Protein AF-A0A7C0TX47-F1 (afdb_monomer)

pLDDT: mean 85.3, std 12.67, range [35.12, 96.31]

Radius of gyration: 23.29 Å; Cα contacts (8 Å, |Δi|>4): 165; chains: 1; bounding box: 51×48×71 Å

Sequence (256 aa):
MGEAHRPRRVTTFEEWRELARTGPRRWIIYGVEDKPDNIVLSVLLGLQQYLIMFGATVAVPFIVSGWIISTYQITDPEVASLFRANLITITFFAAGITTLLQLWPKTGSGLPIIQGSSFSFLGPVYSIIASTLIIAQAEGYSSFEEFIAATDEWTRISIVMQYVTGAILAASFFEIILGYSGIMGKIKRYITPVSIGPTVTLIGLTLFRAPAAMGVQYCAWEAFLVVLMIVILNQIIGKKFIRVQIFSILMSIIIV

Foldseek 3Di:
DDDDDDPDDDDDPVSVVVCVVPPDPLPDPADLPGDDPDPVLVVLLVVLVCVVCVVVQLLVLQVLLVLLCVLLVVPDPVLSVVSSVVSSVVQVVVQVVVQVLQCDVVRHPVGNDGDGDDLVCVVVLSVLSNVQCVLCVVVPHNDSVRVSVVDDSVRSVVSSCCSSVVVVVVVVVVVVCCVVVCVVVVVVVVDDCVNVVVVVVVSVVVCPCSVVVVVCVVVVVLVVQLVVQLCCQQVPVCVPPVVSNSCSNVVSNVVD

Mean predicted aligned error: 9.04 Å

Structure (mmCIF, N/CA/C/O backbone):
data_AF-A0A7C0TX47-F1
#
_entry.id   AF-A0A7C0TX47-F1
#
loop_
_atom_site.group_PDB
_atom_site.id
_atom_site.type_symbol
_atom_site.label_atom_id
_atom_site.label_alt_id
_atom_site.label_comp_id
_atom_site.label_asym_id
_atom_site.label_entity_id
_atom_site.label_seq_id
_atom_site.pdbx_PDB_ins_code
_atom_site.Cartn_x
_atom_site.Cartn_y
_atom_site.Cartn_z
_atom_site.occupancy
_atom_site.B_iso_or_equiv
_atom_site.auth_seq_id
_atom_site.auth_comp_id
_atom_site.auth_asym_id
_atom_site.auth_atom_id
_atom_site.pdbx_PDB_model_num
ATOM 1 N N . MET A 1 1 ? -23.701 -30.211 42.061 1.00 35.12 1 MET A N 1
ATOM 2 C CA . MET A 1 1 ? -22.972 -30.607 40.838 1.00 35.12 1 MET A CA 1
ATOM 3 C C . MET A 1 1 ? -23.209 -29.524 39.803 1.00 35.12 1 MET A C 1
ATOM 5 O O . MET A 1 1 ? -24.345 -29.342 39.397 1.00 35.12 1 MET A O 1
ATOM 9 N N . GLY A 1 2 ? -22.185 -28.719 39.511 1.00 40.00 2 GLY A N 1
ATOM 10 C CA . GLY A 1 2 ? -22.282 -27.604 38.570 1.00 40.00 2 GLY A CA 1
ATOM 11 C C . GLY A 1 2 ? -22.190 -28.107 37.137 1.00 40.00 2 GLY A C 1
ATOM 12 O O . GLY A 1 2 ? -21.178 -28.693 36.757 1.00 40.00 2 GLY A O 1
ATOM 13 N N . GLU A 1 3 ? -23.243 -27.896 36.354 1.00 36.62 3 GLU A N 1
ATOM 14 C CA . GLU A 1 3 ? -23.198 -28.135 34.917 1.00 36.62 3 GLU A CA 1
ATOM 15 C C . GLU A 1 3 ? -22.325 -27.067 34.254 1.00 36.62 3 GLU A C 1
ATOM 17 O O . GLU A 1 3 ? -22.572 -25.864 34.355 1.00 36.62 3 GLU A O 1
ATOM 22 N N . ALA A 1 4 ? -21.262 -27.525 33.596 1.00 42.94 4 ALA A N 1
ATOM 23 C CA . ALA A 1 4 ? -20.346 -26.691 32.842 1.00 42.94 4 ALA A CA 1
ATOM 24 C C . ALA A 1 4 ? -21.104 -25.941 31.735 1.00 42.94 4 ALA A C 1
ATOM 26 O O . ALA A 1 4 ? -21.636 -26.543 30.799 1.00 42.94 4 ALA A O 1
ATOM 27 N N . HIS A 1 5 ? -21.127 -24.614 31.849 1.00 43.12 5 HIS A N 1
ATOM 28 C CA . HIS A 1 5 ? -21.694 -23.698 30.868 1.00 43.12 5 HIS A CA 1
ATOM 29 C C . HIS A 1 5 ? -20.896 -23.815 29.559 1.00 43.12 5 HIS A C 1
ATOM 31 O O . HIS A 1 5 ? -19.843 -23.198 29.391 1.00 43.12 5 HIS A O 1
ATOM 37 N N . ARG A 1 6 ? -21.349 -24.668 28.633 1.00 42.47 6 ARG A N 1
ATOM 38 C CA . ARG A 1 6 ? -20.772 -24.722 27.284 1.00 42.47 6 ARG A CA 1
ATOM 39 C C . ARG A 1 6 ? -21.073 -23.391 26.584 1.00 42.47 6 ARG A C 1
ATOM 41 O O . ARG A 1 6 ? -22.209 -22.923 26.679 1.00 42.47 6 ARG A O 1
ATOM 48 N N . PRO A 1 7 ? -20.118 -22.788 25.858 1.00 45.53 7 PRO A N 1
ATOM 49 C CA . PRO A 1 7 ? -20.388 -21.573 25.099 1.00 45.53 7 PRO A CA 1
ATOM 50 C C . PRO A 1 7 ? -21.486 -21.857 24.064 1.00 45.53 7 PRO A C 1
ATOM 52 O O . PRO A 1 7 ? -21.316 -22.691 23.171 1.00 45.53 7 PRO A O 1
ATOM 55 N N . ARG A 1 8 ? -22.639 -21.197 24.226 1.00 54.94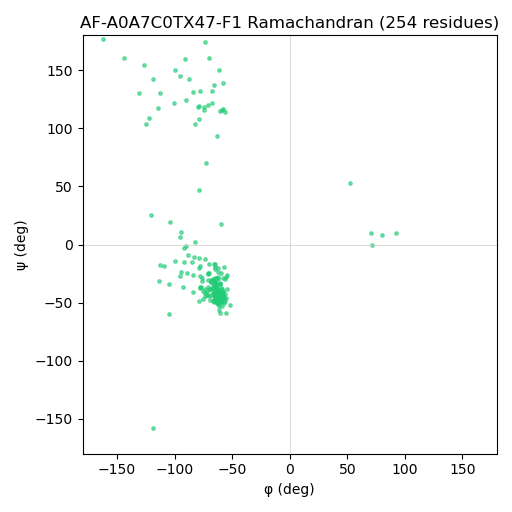 8 ARG A N 1
ATOM 56 C CA . ARG A 1 8 ? -23.791 -21.282 23.317 1.00 54.94 8 ARG A CA 1
ATOM 57 C C . ARG A 1 8 ? -23.319 -20.860 21.919 1.00 54.94 8 ARG A C 1
ATOM 59 O O . ARG A 1 8 ? -22.867 -19.730 21.742 1.00 54.94 8 ARG A O 1
ATOM 66 N N . ARG A 1 9 ? -23.366 -21.763 20.930 1.00 50.09 9 ARG A N 1
ATOM 67 C CA . ARG A 1 9 ? -23.081 -21.403 19.531 1.00 50.09 9 ARG A CA 1
ATOM 68 C C . ARG A 1 9 ? -24.188 -20.478 19.045 1.00 50.09 9 ARG A C 1
ATOM 70 O O . ARG A 1 9 ? -25.349 -20.864 19.064 1.00 50.09 9 ARG A O 1
ATOM 77 N N . VAL A 1 10 ? -23.808 -19.284 18.611 1.00 58.78 10 VAL A N 1
ATOM 78 C CA . VAL A 1 10 ? -24.717 -18.311 18.002 1.00 58.78 10 VAL A CA 1
ATOM 79 C C . VAL A 1 10 ? -25.032 -18.784 16.590 1.00 58.78 10 VAL A C 1
ATOM 81 O O . VAL A 1 10 ? -24.111 -18.950 15.789 1.00 58.78 10 VAL A O 1
ATOM 84 N N . THR A 1 11 ? -26.302 -19.058 16.298 1.00 65.25 11 THR A N 1
ATOM 85 C CA . THR A 1 11 ? -26.712 -19.637 15.005 1.00 65.25 11 THR A CA 1
ATOM 86 C C . THR A 1 11 ? -27.538 -18.682 14.157 1.00 65.25 11 THR A C 1
ATOM 88 O O . THR A 1 11 ? -27.610 -18.854 12.941 1.00 65.25 11 THR A O 1
ATOM 91 N N . THR A 1 12 ? -28.099 -17.640 14.770 1.00 74.38 12 THR A N 1
ATOM 92 C CA . THR A 1 12 ? -28.929 -16.642 14.091 1.00 74.38 12 THR A CA 1
ATOM 93 C C . THR A 1 12 ? -28.438 -15.217 14.350 1.00 74.38 12 THR A C 1
ATOM 95 O O . THR A 1 12 ? -27.773 -14.921 15.345 1.00 74.38 12 THR A O 1
ATOM 98 N N . PHE A 1 13 ? -28.753 -14.308 13.423 1.00 60.81 13 PHE A N 1
ATOM 99 C CA . PHE A 1 13 ? -28.364 -12.898 13.527 1.00 60.81 13 PHE A CA 1
ATOM 100 C C . PHE A 1 13 ? -29.073 -12.183 14.689 1.00 60.81 13 PHE A C 1
ATOM 102 O O . PHE A 1 13 ? -28.510 -11.277 15.297 1.00 60.81 13 PHE A O 1
ATOM 109 N N . GLU A 1 14 ? -30.286 -12.614 15.031 1.00 75.00 14 GLU A N 1
ATOM 110 C CA . GLU A 1 14 ? -31.067 -12.094 16.156 1.00 75.00 14 GLU A CA 1
ATOM 111 C C . GLU A 1 14 ? -30.461 -12.505 17.502 1.00 75.00 14 GLU A C 1
ATOM 113 O O . GLU A 1 14 ? -30.246 -11.635 18.345 1.00 75.00 14 GLU A O 1
ATOM 118 N N . GLU A 1 15 ? -30.052 -13.772 17.657 1.00 66.81 15 GLU A N 1
ATOM 119 C CA . GLU A 1 15 ? -29.294 -14.242 18.829 1.00 66.81 15 GLU A CA 1
ATOM 120 C C . GLU A 1 15 ? -27.970 -13.488 18.987 1.00 66.81 15 GLU A C 1
ATOM 122 O O . GLU A 1 15 ? -27.595 -13.118 20.099 1.00 66.81 15 GLU A O 1
ATOM 127 N N . TRP A 1 16 ? -27.262 -13.221 17.882 1.00 68.38 16 TRP A N 1
ATOM 128 C CA . TRP A 1 16 ? -26.052 -12.397 17.911 1.00 68.38 16 TRP A CA 1
ATOM 129 C C . TRP A 1 16 ? -26.354 -10.981 18.408 1.00 68.38 16 TRP A C 1
ATOM 131 O O . TRP A 1 16 ? -25.633 -10.454 19.252 1.00 68.38 16 TRP A O 1
ATOM 141 N N . ARG A 1 17 ? -27.444 -10.374 17.925 1.00 65.56 17 ARG A N 1
ATOM 142 C CA . ARG A 1 17 ? -27.885 -9.028 18.320 1.00 65.56 17 ARG A CA 1
ATOM 143 C C . ARG A 1 17 ? -28.246 -8.964 19.802 1.00 65.56 17 ARG A C 1
ATOM 145 O O . ARG A 1 17 ? -27.967 -7.967 20.463 1.00 65.56 17 ARG A O 1
ATOM 152 N N . GLU A 1 18 ? -28.857 -10.019 20.325 1.00 69.75 18 GLU A N 1
ATOM 153 C CA . GLU A 1 18 ? -29.270 -10.131 21.721 1.00 69.75 18 GLU A CA 1
ATOM 154 C C . GLU A 1 18 ? -28.077 -10.395 22.653 1.00 69.75 18 GLU A C 1
ATOM 156 O O . GLU A 1 18 ? -27.947 -9.747 23.693 1.00 69.75 18 GLU A O 1
ATOM 161 N N . LEU A 1 19 ? -27.127 -11.238 22.237 1.00 60.16 19 LEU A N 1
ATOM 162 C CA . LEU A 1 19 ? -25.844 -11.440 22.922 1.00 60.16 19 LEU A CA 1
ATOM 163 C C . LEU A 1 19 ? -24.959 -10.190 22.890 1.00 60.16 19 LEU A C 1
ATOM 165 O O . LEU A 1 19 ? -24.319 -9.873 23.886 1.00 60.16 19 LEU A O 1
ATOM 169 N N . ALA A 1 20 ? -24.953 -9.434 21.791 1.00 58.94 20 ALA A N 1
ATOM 170 C CA . ALA A 1 20 ? -24.252 -8.154 21.709 1.00 58.94 20 ALA A CA 1
ATOM 171 C C . ALA A 1 20 ? -24.873 -7.092 22.636 1.00 58.94 20 ALA A C 1
ATOM 173 O O . ALA A 1 20 ? -24.164 -6.233 23.155 1.00 58.94 20 ALA A O 1
ATOM 174 N N . ARG A 1 21 ? -26.190 -7.161 22.884 1.00 58.84 21 ARG A N 1
ATOM 175 C CA . ARG A 1 21 ? -26.897 -6.274 23.825 1.00 58.84 21 ARG A CA 1
ATOM 176 C C . ARG A 1 21 ? -26.691 -6.652 25.291 1.00 58.84 21 ARG A C 1
ATOM 178 O O . ARG A 1 21 ? -26.641 -5.757 26.134 1.00 58.84 21 ARG A O 1
ATOM 185 N N . THR A 1 22 ? -26.620 -7.949 25.589 1.00 56.66 22 THR A N 1
ATOM 186 C CA . THR A 1 22 ? -26.570 -8.501 26.957 1.00 56.66 22 THR A CA 1
ATOM 187 C C . THR A 1 22 ? -25.163 -8.882 27.421 1.00 56.66 22 THR A C 1
ATOM 189 O O . THR A 1 22 ? -24.941 -9.072 28.617 1.00 56.66 22 THR A O 1
ATOM 192 N N . GLY A 1 23 ? -24.193 -8.957 26.508 1.00 54.94 23 GLY A N 1
ATOM 193 C CA . GLY A 1 23 ? -22.786 -9.148 26.833 1.00 54.94 23 GLY A CA 1
ATOM 194 C C . GLY A 1 23 ? -22.249 -7.995 27.691 1.00 54.94 23 GLY A C 1
ATOM 195 O O . GLY A 1 23 ? -22.731 -6.863 27.584 1.00 54.94 23 GLY A O 1
ATOM 196 N N . PRO A 1 24 ? -21.255 -8.240 28.565 1.00 47.84 24 PRO A N 1
ATOM 197 C CA . PRO A 1 24 ? -20.678 -7.185 29.388 1.00 47.84 24 PRO A CA 1
ATOM 198 C C . PRO A 1 24 ? -20.175 -6.052 28.481 1.00 47.84 24 PRO A C 1
ATOM 200 O O . PRO A 1 24 ? -19.222 -6.239 27.726 1.00 47.84 24 PRO A O 1
ATOM 203 N N . ARG A 1 25 ? -20.804 -4.867 28.577 1.00 51.16 25 ARG A N 1
ATOM 204 C CA . ARG A 1 25 ? -20.536 -3.627 27.805 1.00 51.16 25 ARG A CA 1
ATOM 205 C C . ARG A 1 25 ? -19.110 -3.057 27.954 1.00 51.16 25 ARG A C 1
ATOM 207 O O . ARG A 1 25 ? -18.867 -1.890 27.681 1.00 51.16 25 ARG A O 1
ATOM 214 N N . ARG A 1 26 ? -18.145 -3.847 28.422 1.00 51.53 26 ARG A N 1
ATOM 215 C CA . ARG A 1 26 ? -16.763 -3.425 28.665 1.00 51.53 26 ARG A CA 1
ATOM 216 C C . ARG A 1 26 ? -15.908 -3.340 27.395 1.00 51.53 26 ARG A C 1
ATOM 218 O O . ARG A 1 26 ? -14.805 -2.817 27.491 1.00 51.53 26 ARG A O 1
ATOM 225 N N . TRP A 1 27 ? -16.357 -3.862 26.246 1.00 56.69 27 TRP A N 1
ATOM 226 C CA . TRP A 1 27 ? -15.515 -3.997 25.040 1.00 56.69 27 TRP A CA 1
ATOM 227 C C . TRP A 1 27 ? -15.844 -3.056 23.875 1.00 56.69 27 TRP A C 1
ATOM 229 O O . TRP A 1 27 ? -14.979 -2.850 23.031 1.00 56.69 27 TRP A O 1
ATOM 239 N N . ILE A 1 28 ? -17.035 -2.457 23.823 1.00 65.56 28 ILE A N 1
ATOM 240 C CA . ILE A 1 28 ? -17.424 -1.534 22.745 1.00 65.56 28 ILE A CA 1
ATOM 241 C C . ILE A 1 28 ? -17.791 -0.199 23.387 1.00 65.56 28 ILE A C 1
ATOM 243 O O . ILE A 1 28 ? -18.788 -0.108 24.097 1.00 65.56 28 ILE A O 1
ATOM 247 N N . ILE A 1 29 ? -16.934 0.802 23.179 1.00 71.75 29 ILE A N 1
ATOM 248 C CA . ILE A 1 29 ? -17.077 2.153 23.747 1.00 71.75 29 ILE A CA 1
ATOM 249 C C . ILE A 1 29 ? -18.011 2.999 22.875 1.00 71.75 29 ILE A C 1
ATOM 251 O O . ILE A 1 29 ? -18.855 3.710 23.405 1.00 71.75 29 ILE A O 1
ATOM 255 N N . TYR A 1 30 ? -17.867 2.873 21.554 1.00 76.50 30 TYR A N 1
ATOM 256 C CA . TYR A 1 30 ? -18.719 3.486 20.538 1.00 76.50 30 TYR A CA 1
ATOM 257 C C . TYR A 1 30 ? -19.126 2.410 19.527 1.00 76.50 30 TYR A C 1
ATOM 259 O O . TYR A 1 30 ? -18.279 1.648 19.051 1.00 76.50 30 TYR A O 1
ATOM 267 N N . GLY A 1 31 ? -20.420 2.322 19.239 1.00 78.88 31 GLY A N 1
ATOM 268 C CA . GLY A 1 31 ? -20.978 1.561 18.128 1.00 78.88 31 GLY A CA 1
ATOM 269 C C . GLY A 1 31 ? -20.720 2.233 16.776 1.00 78.88 31 GLY A C 1
ATOM 270 O O . GLY A 1 31 ? -20.203 3.341 16.701 1.00 78.88 31 GLY A O 1
ATOM 271 N N . VAL A 1 32 ? -21.092 1.548 15.691 1.00 81.00 32 VAL A N 1
ATOM 272 C CA . VAL A 1 32 ? -20.852 2.019 14.310 1.00 81.00 32 VAL A CA 1
ATOM 273 C C . VAL A 1 32 ? -21.605 3.314 13.993 1.00 81.00 32 VAL A C 1
ATOM 275 O O . VAL A 1 32 ? -21.073 4.174 13.302 1.00 81.00 32 VAL A O 1
ATOM 278 N N . GLU A 1 33 ? -22.818 3.455 14.525 1.00 81.25 33 GLU A N 1
ATOM 279 C CA . GLU A 1 33 ? -23.683 4.623 14.308 1.00 81.25 33 GLU A CA 1
ATOM 280 C C . GLU A 1 33 ? -23.498 5.704 15.385 1.00 81.25 33 GLU A C 1
ATOM 282 O O . GLU A 1 33 ? -24.135 6.758 15.332 1.00 81.25 33 GLU A O 1
ATOM 287 N N . ASP A 1 34 ? -22.654 5.448 16.390 1.00 82.19 34 ASP A N 1
ATOM 288 C CA . ASP A 1 34 ? -22.476 6.370 17.503 1.00 82.19 34 ASP A CA 1
ATOM 289 C C . ASP A 1 34 ? -21.581 7.534 17.077 1.00 82.19 34 ASP A C 1
ATOM 291 O O . ASP A 1 34 ? -20.493 7.360 16.524 1.00 82.19 34 ASP A O 1
ATOM 295 N N . LYS A 1 35 ? -22.021 8.751 17.395 1.00 78.00 35 LYS A N 1
ATOM 296 C CA . LYS A 1 35 ? -21.235 9.965 17.196 1.00 78.00 35 LYS A CA 1
ATOM 297 C C . LYS A 1 35 ? -20.616 10.382 18.531 1.00 78.00 35 LYS A C 1
ATOM 299 O O . LYS A 1 35 ? -21.372 10.640 19.465 1.00 78.00 35 LYS A O 1
ATOM 304 N N . PRO A 1 36 ? -19.280 10.502 18.638 1.00 79.25 36 PRO A N 1
ATOM 305 C CA . PRO A 1 36 ? -18.659 11.052 19.835 1.00 79.25 36 PRO A CA 1
ATOM 306 C C . PRO A 1 36 ? -19.172 12.471 20.107 1.00 79.25 36 PRO A C 1
ATOM 308 O O . PRO A 1 36 ? -19.270 13.281 19.182 1.00 79.25 36 PRO A O 1
ATOM 311 N N . ASP A 1 37 ? -19.434 12.786 21.376 1.00 77.38 37 ASP A N 1
ATOM 312 C CA . ASP A 1 37 ? -20.052 14.056 21.797 1.00 77.38 37 ASP A CA 1
ATOM 313 C C . ASP A 1 37 ? -19.272 15.295 21.320 1.00 77.38 37 ASP A C 1
ATOM 315 O O . ASP A 1 37 ? -19.848 16.345 21.041 1.00 77.38 37 ASP A O 1
ATOM 319 N N . ASN A 1 38 ? -17.948 15.157 21.174 1.00 83.62 38 ASN A N 1
ATOM 320 C CA . ASN A 1 38 ? -17.044 16.228 20.772 1.00 83.62 38 ASN A CA 1
ATOM 321 C C . ASN A 1 38 ? -16.444 15.980 19.380 1.00 83.62 38 ASN A C 1
ATOM 323 O O . ASN A 1 38 ? -15.825 14.945 19.116 1.00 83.62 38 ASN A O 1
ATOM 327 N N . ILE A 1 39 ? -16.511 16.995 18.513 1.00 88.19 39 ILE A N 1
ATOM 328 C CA . ILE A 1 39 ? -15.856 16.977 17.191 1.00 88.19 39 ILE A CA 1
ATOM 329 C C . ILE A 1 39 ? -14.342 16.796 17.344 1.00 88.19 39 ILE A C 1
ATOM 331 O O . ILE A 1 39 ? -13.745 16.007 16.620 1.00 88.19 39 ILE A O 1
ATOM 335 N N . VAL A 1 40 ? -13.731 17.449 18.336 1.00 89.56 40 VAL A N 1
ATOM 336 C CA . VAL A 1 40 ? -12.295 17.311 18.630 1.00 89.56 40 VAL A CA 1
ATOM 337 C C . VAL A 1 40 ? -11.925 15.857 18.931 1.00 89.56 40 VAL A C 1
ATOM 339 O O . VAL A 1 40 ? -10.935 15.354 18.411 1.00 89.56 40 VAL A O 1
ATOM 342 N N . LEU A 1 41 ? -12.748 15.154 19.714 1.00 86.06 41 LEU A N 1
ATOM 343 C CA . LEU A 1 41 ? -12.543 13.735 20.011 1.00 86.06 41 LEU A CA 1
ATOM 344 C C . LEU A 1 41 ? -12.613 12.890 18.732 1.00 86.06 41 LEU A C 1
ATOM 346 O O . LEU A 1 41 ? -11.756 12.038 18.519 1.00 86.06 41 LEU A O 1
ATOM 350 N N . SER A 1 42 ? -13.581 13.170 17.859 1.00 88.00 42 SER A N 1
ATOM 351 C CA . SER A 1 42 ? -13.719 12.484 16.567 1.00 88.00 42 SER A CA 1
ATOM 352 C C . SER A 1 42 ? -12.503 12.710 15.662 1.00 88.00 42 SER A C 1
ATOM 354 O O . SER A 1 42 ? -12.000 11.767 15.058 1.00 88.00 42 SER A O 1
ATOM 356 N N . VAL A 1 43 ? -11.987 13.943 15.609 1.00 90.94 43 VAL A N 1
ATOM 357 C CA . VAL A 1 43 ? -10.786 14.289 14.834 1.00 90.94 43 VAL A CA 1
ATOM 358 C C . VAL A 1 43 ? -9.553 13.566 15.378 1.00 90.94 43 VAL A C 1
ATOM 360 O O . VAL A 1 43 ? -8.802 12.989 14.599 1.00 90.94 43 VAL A O 1
ATOM 363 N N . LEU A 1 44 ? -9.357 13.537 16.699 1.00 90.38 44 LEU A N 1
ATOM 364 C CA . LEU A 1 44 ? -8.219 12.841 17.313 1.00 90.38 44 LEU A CA 1
ATOM 365 C C . LEU A 1 44 ? -8.280 11.323 17.098 1.00 90.38 44 LEU A C 1
ATOM 367 O O . LEU A 1 44 ? -7.260 10.699 16.817 1.00 90.38 44 LEU A O 1
ATOM 371 N N . LEU A 1 45 ? -9.472 10.731 17.186 1.00 88.75 45 LEU A N 1
ATOM 372 C CA . LEU A 1 45 ? -9.695 9.319 16.871 1.00 88.75 45 LEU A CA 1
ATOM 373 C C . LEU A 1 45 ? -9.396 9.010 15.399 1.00 88.75 45 LEU A C 1
ATOM 375 O O . LEU A 1 45 ? -8.725 8.023 15.100 1.00 88.75 45 LEU A O 1
ATOM 379 N N . GLY A 1 46 ? -9.844 9.878 14.489 1.00 90.19 46 GLY A N 1
ATOM 380 C CA . GLY A 1 46 ? -9.531 9.776 13.065 1.00 90.19 46 GLY A CA 1
ATOM 381 C C . GLY A 1 46 ? -8.032 9.889 12.791 1.00 90.19 46 GLY A C 1
ATOM 382 O O . GLY A 1 46 ? -7.484 9.078 12.048 1.00 90.19 46 GLY A O 1
ATOM 383 N N . LEU A 1 47 ? -7.347 10.831 13.447 1.00 91.12 47 LEU A N 1
ATOM 384 C CA . LEU A 1 47 ? -5.896 10.993 13.348 1.00 91.12 47 LEU A CA 1
ATOM 385 C C . LEU A 1 47 ? -5.156 9.749 13.844 1.00 91.12 47 LEU A C 1
ATOM 387 O O . LEU A 1 47 ? -4.234 9.278 13.184 1.00 91.12 47 LEU A O 1
ATOM 391 N N . GLN A 1 48 ? -5.577 9.183 14.975 1.00 91.31 48 GLN A N 1
ATOM 392 C CA . GLN A 1 48 ? -5.006 7.937 15.472 1.00 91.31 48 GLN A CA 1
ATOM 393 C C . GLN A 1 48 ? -5.152 6.818 14.445 1.00 91.31 48 GLN A C 1
ATOM 395 O O . GLN A 1 48 ? -4.190 6.117 14.149 1.00 91.31 48 GLN A O 1
ATOM 400 N N . GLN A 1 49 ? -6.346 6.666 13.880 1.00 90.06 49 GLN A N 1
ATOM 401 C CA . GLN A 1 49 ? -6.607 5.612 12.919 1.00 90.06 49 GLN A CA 1
ATOM 402 C C . GLN A 1 49 ? -5.824 5.814 11.607 1.00 90.06 49 GLN A C 1
ATOM 404 O O . GLN A 1 49 ? -5.327 4.844 11.031 1.00 90.06 49 GLN A O 1
ATOM 409 N N . TYR A 1 50 ? -5.643 7.063 11.174 1.00 90.38 50 TYR A N 1
ATOM 410 C CA . TYR A 1 50 ? -4.745 7.408 10.074 1.00 90.38 50 TYR A CA 1
ATOM 411 C C . TYR A 1 50 ? -3.303 6.961 10.362 1.00 90.38 50 TYR A C 1
ATOM 413 O O . TYR A 1 50 ? -2.703 6.282 9.532 1.00 90.38 50 TYR A O 1
ATOM 421 N N . LEU A 1 51 ? -2.768 7.262 11.551 1.00 89.38 51 LEU A N 1
ATOM 422 C CA . LEU A 1 51 ? -1.402 6.882 11.934 1.00 89.38 51 LEU A CA 1
ATOM 423 C C . LEU A 1 51 ? -1.202 5.361 11.997 1.00 89.38 51 LEU A C 1
ATOM 425 O O . LEU A 1 51 ? -0.145 4.875 11.604 1.00 89.38 51 LEU A O 1
ATOM 429 N N . ILE A 1 52 ? -2.216 4.597 12.421 1.00 88.31 52 ILE A N 1
ATOM 430 C CA . ILE A 1 52 ? -2.174 3.122 12.386 1.00 88.31 52 ILE A CA 1
ATOM 431 C C . ILE A 1 52 ? -2.021 2.617 10.948 1.00 88.31 52 ILE A C 1
ATOM 433 O O . ILE A 1 52 ? -1.218 1.727 10.674 1.00 88.31 52 ILE A O 1
ATOM 437 N N . MET A 1 53 ? -2.810 3.171 10.026 1.00 89.19 53 MET A N 1
ATOM 438 C CA . MET A 1 53 ? -2.847 2.723 8.631 1.00 89.19 53 MET A CA 1
ATOM 439 C C . MET A 1 53 ? -1.679 3.257 7.801 1.00 89.19 53 MET A C 1
ATOM 441 O O . MET A 1 53 ? -1.354 2.673 6.762 1.00 89.19 53 MET A O 1
ATOM 445 N N . PHE A 1 54 ? -1.033 4.335 8.253 1.00 87.81 54 PHE A N 1
ATOM 446 C CA . PHE A 1 54 ? 0.040 5.018 7.539 1.00 87.81 54 PHE A CA 1
ATOM 447 C C . PHE A 1 54 ? 1.147 4.055 7.107 1.00 87.81 54 PHE A C 1
ATOM 449 O O . PHE A 1 54 ? 1.463 3.993 5.920 1.00 87.81 54 PHE A O 1
ATOM 456 N N . GLY A 1 55 ? 1.673 3.252 8.040 1.00 83.38 55 GLY A N 1
ATOM 457 C CA . GLY A 1 55 ? 2.808 2.358 7.785 1.00 83.38 55 GLY A CA 1
ATOM 458 C C . GLY A 1 55 ? 2.541 1.342 6.671 1.00 83.38 55 GLY A C 1
ATOM 459 O O . GLY A 1 55 ? 3.343 1.203 5.750 1.00 83.38 55 GLY A O 1
ATOM 460 N N . ALA A 1 56 ? 1.386 0.674 6.703 1.00 82.62 56 ALA A N 1
ATOM 461 C CA . ALA A 1 56 ? 1.012 -0.280 5.658 1.00 82.62 56 ALA A CA 1
ATOM 462 C C . ALA A 1 56 ? 0.730 0.413 4.313 1.00 82.62 56 ALA A C 1
ATOM 464 O O . ALA A 1 56 ? 1.117 -0.092 3.259 1.00 82.6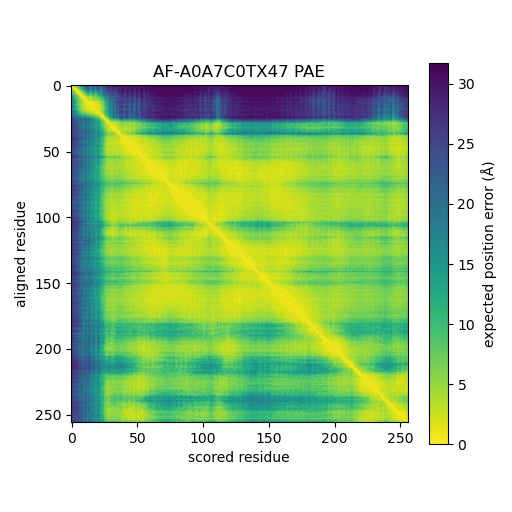2 56 ALA A O 1
ATOM 465 N N . THR A 1 57 ? 0.098 1.589 4.349 1.00 89.00 57 THR A N 1
ATOM 466 C CA . THR A 1 57 ? -0.308 2.329 3.145 1.00 89.00 57 THR A CA 1
ATOM 467 C C . THR A 1 57 ? 0.889 2.898 2.386 1.00 89.00 57 THR A C 1
ATOM 469 O O . THR A 1 57 ? 0.899 2.851 1.158 1.00 89.00 57 THR A O 1
ATOM 472 N N . VAL A 1 58 ? 1.922 3.380 3.088 1.00 90.12 58 VAL A N 1
ATOM 473 C CA . VAL A 1 58 ? 3.157 3.880 2.458 1.00 90.12 58 VAL A CA 1
ATOM 474 C C . VAL A 1 58 ? 4.070 2.749 1.973 1.00 90.12 58 VAL A C 1
ATOM 476 O O . VAL A 1 58 ? 4.782 2.917 0.984 1.00 90.12 58 VAL A O 1
ATOM 479 N N . ALA A 1 59 ? 4.035 1.579 2.620 1.00 88.56 59 ALA A N 1
ATOM 480 C CA . ALA A 1 59 ? 4.933 0.473 2.296 1.00 88.56 59 ALA A CA 1
ATOM 481 C C . ALA A 1 59 ? 4.753 -0.035 0.857 1.00 88.56 59 ALA A C 1
ATOM 483 O O . ALA A 1 59 ? 5.738 -0.230 0.151 1.00 88.56 59 ALA A O 1
ATOM 484 N N . VAL A 1 60 ? 3.516 -0.214 0.384 1.00 90.06 60 VAL A N 1
ATOM 485 C CA . VAL A 1 60 ? 3.255 -0.732 -0.974 1.00 90.06 60 VAL A CA 1
ATOM 486 C C . VAL A 1 60 ? 3.821 0.167 -2.086 1.00 90.06 60 VAL A C 1
ATOM 488 O O . VAL A 1 60 ? 4.631 -0.334 -2.867 1.00 90.06 60 VAL A O 1
ATOM 491 N N . PRO A 1 61 ? 3.475 1.469 -2.189 1.00 92.69 61 PRO A N 1
ATOM 492 C CA . PRO A 1 61 ? 4.052 2.340 -3.214 1.00 92.69 61 PRO A CA 1
ATOM 493 C C . PRO A 1 61 ? 5.570 2.496 -3.056 1.00 92.69 61 PRO A C 1
ATOM 495 O O . PRO A 1 61 ? 6.278 2.637 -4.054 1.00 92.69 61 PRO A O 1
ATOM 498 N N . PHE A 1 62 ? 6.106 2.405 -1.834 1.00 91.75 62 PHE A N 1
ATOM 499 C CA . PHE A 1 62 ? 7.552 2.408 -1.615 1.00 91.75 62 PHE A CA 1
ATOM 500 C C . PHE A 1 62 ? 8.235 1.170 -2.220 1.00 91.75 62 PHE A C 1
ATOM 502 O O . PHE A 1 62 ? 9.226 1.301 -2.936 1.00 91.75 62 PHE A O 1
ATOM 509 N N . ILE A 1 63 ? 7.686 -0.023 -1.981 1.00 91.44 63 ILE A N 1
ATOM 510 C CA . ILE A 1 63 ? 8.197 -1.286 -2.533 1.00 91.44 63 ILE A CA 1
ATOM 511 C C . ILE A 1 63 ? 8.100 -1.279 -4.064 1.00 91.44 63 ILE A C 1
ATOM 513 O O . ILE A 1 63 ? 9.094 -1.532 -4.742 1.00 91.44 63 ILE A O 1
ATOM 517 N N . VAL A 1 64 ? 6.927 -0.939 -4.609 1.00 93.56 64 VAL A N 1
ATOM 518 C CA . VAL A 1 64 ? 6.678 -0.930 -6.061 1.00 93.56 64 VAL A CA 1
ATOM 519 C C . VAL A 1 64 ? 7.577 0.081 -6.771 1.00 93.56 64 VAL A C 1
ATOM 521 O O . VAL A 1 64 ? 8.215 -0.265 -7.764 1.00 93.56 64 VAL A O 1
ATOM 524 N N . SER A 1 65 ? 7.696 1.305 -6.241 1.00 94.69 65 SER A N 1
ATOM 525 C CA . SER A 1 65 ? 8.623 2.300 -6.798 1.00 94.69 65 SER A CA 1
ATOM 526 C C . SER A 1 65 ? 10.070 1.808 -6.760 1.00 94.69 65 SER A C 1
ATOM 528 O O . SER A 1 65 ? 10.787 1.966 -7.743 1.00 94.69 65 SER A O 1
ATOM 530 N N . GLY A 1 66 ? 10.492 1.165 -5.664 1.00 93.19 66 GLY A N 1
ATOM 531 C CA . GLY A 1 66 ? 11.819 0.567 -5.537 1.00 93.19 66 GLY A CA 1
ATOM 532 C C . GLY A 1 66 ? 12.102 -0.486 -6.606 1.00 93.19 66 GLY A C 1
ATOM 533 O O . GLY A 1 66 ? 13.170 -0.451 -7.207 1.00 93.19 66 GLY A O 1
ATOM 534 N N . TRP A 1 67 ? 11.143 -1.372 -6.887 1.00 94.50 67 TRP A N 1
ATOM 535 C CA . TRP A 1 67 ? 11.281 -2.380 -7.940 1.00 94.50 67 TRP A CA 1
ATOM 536 C C . TRP A 1 67 ? 11.382 -1.780 -9.335 1.00 94.50 67 TRP A C 1
ATOM 538 O O . TRP A 1 67 ? 12.199 -2.243 -10.124 1.00 94.50 67 TRP A O 1
ATOM 548 N N . ILE A 1 68 ? 10.583 -0.760 -9.649 1.00 95.62 68 ILE A N 1
ATOM 549 C CA . ILE A 1 68 ? 10.644 -0.101 -10.959 1.00 95.62 68 ILE A CA 1
ATOM 550 C C . ILE A 1 68 ? 11.985 0.617 -11.116 1.00 95.62 68 ILE A C 1
ATOM 552 O O . ILE A 1 68 ? 12.672 0.400 -12.108 1.00 95.62 68 ILE A O 1
ATOM 556 N N . ILE A 1 69 ? 12.396 1.398 -10.113 1.00 95.00 69 ILE A N 1
ATOM 557 C CA . ILE A 1 69 ? 13.667 2.134 -10.122 1.00 95.00 69 ILE A CA 1
ATOM 558 C C . ILE A 1 69 ? 14.854 1.186 -10.330 1.00 95.00 69 ILE A C 1
ATOM 560 O O . ILE A 1 69 ? 15.712 1.462 -11.167 1.00 95.00 69 ILE A O 1
ATOM 564 N N . SER A 1 70 ? 14.895 0.059 -9.610 1.00 93.81 70 SER A N 1
ATOM 565 C CA . SER A 1 70 ? 15.998 -0.899 -9.728 1.00 93.81 70 SER A CA 1
ATOM 566 C C . SER A 1 70 ? 15.961 -1.702 -11.029 1.00 93.81 70 SER A C 1
ATOM 568 O O . SER A 1 70 ? 17.002 -1.899 -11.648 1.00 93.81 70 SER A O 1
ATOM 570 N N . THR A 1 71 ? 14.781 -2.155 -11.460 1.00 95.19 71 THR A N 1
ATOM 571 C CA . THR A 1 71 ? 14.633 -3.009 -12.651 1.00 95.19 71 THR A CA 1
ATOM 572 C C . THR A 1 71 ? 14.883 -2.222 -13.931 1.00 95.19 71 THR A C 1
ATOM 574 O O . THR A 1 71 ? 15.555 -2.717 -14.829 1.00 95.19 71 THR A O 1
ATOM 577 N N . TYR A 1 72 ? 14.383 -0.986 -14.002 1.00 94.50 72 TYR A N 1
ATOM 578 C CA . TYR A 1 72 ? 14.465 -0.134 -15.188 1.00 94.50 72 TYR A CA 1
ATOM 579 C C . TYR A 1 72 ? 15.656 0.820 -15.169 1.00 94.50 72 TYR A C 1
ATOM 581 O O . TYR A 1 72 ? 15.720 1.687 -16.032 1.00 94.50 72 TYR A O 1
ATOM 589 N N . GLN A 1 73 ? 16.602 0.645 -14.238 1.00 93.88 73 GLN A N 1
ATOM 590 C CA . GLN A 1 73 ? 17.859 1.401 -14.163 1.00 93.88 73 GLN A CA 1
ATOM 591 C C . GLN A 1 73 ? 17.639 2.921 -14.182 1.00 93.88 73 GLN A C 1
ATOM 593 O O . GLN A 1 73 ? 18.195 3.636 -15.016 1.00 93.88 73 GLN A O 1
ATOM 598 N N . ILE A 1 74 ? 16.782 3.406 -13.283 1.00 94.69 74 ILE A N 1
ATOM 599 C CA . ILE A 1 74 ? 16.555 4.843 -13.089 1.00 94.69 74 ILE A CA 1
ATOM 600 C C . ILE A 1 74 ? 17.722 5.375 -12.258 1.00 94.69 74 ILE A C 1
ATOM 602 O O . ILE A 1 74 ? 17.860 5.028 -11.081 1.00 94.69 74 ILE A O 1
ATOM 606 N N . THR A 1 75 ? 18.604 6.136 -12.901 1.00 93.44 75 THR A N 1
ATOM 607 C CA . THR A 1 75 ? 19.877 6.580 -12.321 1.00 93.44 75 THR A CA 1
ATOM 608 C C . THR A 1 75 ? 19.794 7.968 -11.711 1.00 93.44 75 THR A C 1
ATOM 610 O O . THR A 1 75 ? 20.533 8.253 -10.766 1.00 93.44 75 THR A O 1
ATOM 613 N N . ASP A 1 76 ? 18.886 8.810 -12.203 1.00 94.12 76 ASP A N 1
ATOM 614 C CA . ASP A 1 76 ? 18.718 10.162 -11.703 1.00 94.12 76 ASP A CA 1
ATOM 615 C C . ASP A 1 76 ? 18.005 10.133 -10.333 1.00 94.12 76 ASP A C 1
ATOM 617 O O . ASP A 1 76 ? 16.842 9.709 -10.227 1.00 94.12 76 ASP A O 1
ATOM 621 N N . PRO A 1 77 ? 18.675 10.575 -9.249 1.00 93.12 77 PRO A N 1
ATOM 622 C CA . PRO A 1 77 ? 18.084 10.584 -7.917 1.00 93.12 77 PRO A CA 1
ATOM 623 C C . PRO A 1 77 ? 16.879 11.530 -7.803 1.00 93.12 77 PRO A C 1
ATOM 625 O O . PRO A 1 77 ? 15.973 11.269 -7.000 1.00 93.12 77 PRO A O 1
ATOM 628 N N . GLU A 1 78 ? 16.829 12.606 -8.591 1.00 94.62 78 GLU A N 1
ATOM 629 C CA . GLU A 1 78 ? 15.700 13.537 -8.608 1.00 94.62 78 GLU A CA 1
ATOM 630 C C . GLU A 1 78 ? 14.468 12.860 -9.216 1.00 94.62 78 GLU A C 1
ATOM 632 O O . GLU A 1 78 ? 13.405 12.828 -8.591 1.00 94.62 78 GLU A O 1
ATOM 637 N N . VAL A 1 79 ? 14.625 12.197 -10.366 1.00 94.31 79 VAL A N 1
ATOM 638 C CA . VAL A 1 79 ? 13.538 11.447 -11.020 1.00 94.31 79 VAL A CA 1
ATOM 639 C C . VAL A 1 79 ? 13.039 10.314 -10.124 1.00 94.31 79 VAL A C 1
ATOM 641 O O . VAL A 1 79 ? 11.832 10.174 -9.902 1.00 94.31 79 VAL A O 1
ATOM 644 N N . ALA A 1 80 ? 13.953 9.529 -9.550 1.00 94.38 80 ALA A N 1
ATOM 645 C CA . ALA A 1 80 ? 13.616 8.407 -8.679 1.00 94.38 80 ALA A CA 1
ATOM 646 C C . ALA A 1 80 ? 12.854 8.846 -7.413 1.00 94.38 80 ALA A C 1
ATOM 648 O O . ALA A 1 80 ? 11.896 8.187 -6.987 1.00 94.38 80 ALA A O 1
ATOM 649 N N . SER A 1 81 ? 13.268 9.953 -6.789 1.00 93.94 81 SER A N 1
ATOM 650 C CA . SER A 1 81 ? 12.607 10.485 -5.592 1.00 93.94 81 SER A CA 1
ATOM 651 C C . SER A 1 81 ? 11.245 11.103 -5.914 1.00 93.94 81 SER A C 1
ATOM 653 O O . SER A 1 81 ? 10.269 10.799 -5.220 1.00 93.94 81 SER A O 1
ATOM 655 N N . LEU A 1 82 ? 11.146 11.875 -6.999 1.00 95.94 82 LEU A N 1
ATOM 656 C CA . LEU A 1 82 ? 9.899 12.485 -7.453 1.00 95.94 82 LEU A CA 1
ATOM 657 C C . LEU A 1 82 ? 8.858 11.426 -7.830 1.00 95.94 82 LEU A C 1
ATOM 659 O O . LEU A 1 82 ? 7.708 11.501 -7.396 1.00 95.94 82 LEU A O 1
ATOM 663 N N . PHE A 1 83 ? 9.256 10.394 -8.576 1.00 95.94 83 PHE A N 1
ATOM 664 C CA . PHE A 1 83 ? 8.376 9.281 -8.926 1.00 95.94 83 PHE A CA 1
ATOM 665 C C . PHE A 1 83 ? 7.825 8.570 -7.684 1.00 95.94 83 PHE A C 1
ATOM 667 O O . PHE A 1 83 ? 6.614 8.365 -7.559 1.00 95.94 83 PHE A O 1
ATOM 674 N N . ARG A 1 84 ? 8.700 8.237 -6.728 1.00 94.94 84 ARG A N 1
ATOM 675 C CA . ARG A 1 84 ? 8.295 7.605 -5.467 1.00 94.94 84 ARG A CA 1
ATOM 676 C C . ARG A 1 84 ? 7.327 8.490 -4.678 1.00 94.94 84 ARG A C 1
ATOM 678 O O . ARG A 1 84 ? 6.314 7.989 -4.191 1.00 94.94 84 ARG A O 1
ATOM 685 N N . ALA A 1 85 ? 7.608 9.788 -4.575 1.00 95.62 85 ALA A N 1
ATOM 686 C CA . ALA A 1 85 ? 6.739 10.745 -3.894 1.00 95.62 85 ALA A CA 1
ATOM 687 C C . ALA A 1 85 ? 5.361 10.859 -4.568 1.00 95.62 85 ALA A C 1
ATOM 689 O O . ALA A 1 85 ? 4.337 10.872 -3.878 1.00 95.62 85 ALA A O 1
ATOM 690 N N . ASN A 1 86 ? 5.318 10.860 -5.902 1.00 96.06 86 ASN A N 1
ATOM 691 C CA . ASN A 1 86 ? 4.073 10.876 -6.668 1.00 96.06 86 ASN A CA 1
ATOM 692 C C . ASN A 1 86 ? 3.243 9.611 -6.420 1.00 96.06 86 ASN A C 1
ATOM 694 O O . ASN A 1 86 ? 2.048 9.712 -6.144 1.00 96.06 86 ASN A O 1
ATOM 698 N N . LEU A 1 87 ? 3.866 8.427 -6.432 1.00 95.38 87 LEU A N 1
ATOM 699 C CA . LEU A 1 87 ? 3.163 7.173 -6.141 1.00 95.38 87 LEU A CA 1
ATOM 700 C C . LEU A 1 87 ? 2.600 7.129 -4.721 1.00 95.38 87 LEU A C 1
ATOM 702 O O . LEU A 1 87 ? 1.459 6.702 -4.531 1.00 95.38 87 LEU A O 1
ATOM 706 N N . ILE A 1 88 ? 3.368 7.586 -3.730 1.00 94.75 88 ILE A N 1
ATOM 707 C CA . ILE A 1 88 ? 2.894 7.681 -2.344 1.00 94.75 88 ILE A CA 1
ATOM 708 C C . ILE A 1 88 ? 1.692 8.630 -2.281 1.00 94.75 88 ILE A C 1
ATOM 710 O O . ILE A 1 88 ? 0.634 8.245 -1.787 1.00 94.75 88 ILE A O 1
ATOM 714 N N . THR A 1 89 ? 1.815 9.831 -2.847 1.00 96.31 89 THR A N 1
ATOM 715 C CA . THR A 1 89 ? 0.755 10.850 -2.839 1.00 96.31 89 THR A CA 1
ATOM 716 C C . THR A 1 89 ? -0.539 10.339 -3.469 1.00 96.31 89 THR A C 1
ATOM 718 O O . THR A 1 89 ? -1.599 10.418 -2.848 1.00 96.31 89 THR A O 1
ATOM 721 N N . ILE A 1 90 ? -0.462 9.756 -4.668 1.00 95.44 90 ILE A N 1
ATOM 722 C CA . ILE A 1 90 ? -1.633 9.220 -5.376 1.00 95.44 90 ILE A CA 1
ATOM 723 C C . ILE A 1 90 ? -2.264 8.071 -4.584 1.00 95.44 90 ILE A C 1
ATOM 725 O O . ILE A 1 90 ? -3.488 8.001 -4.480 1.00 95.44 90 ILE A O 1
ATOM 729 N N . THR A 1 91 ? -1.450 7.207 -3.973 1.00 95.00 91 THR A N 1
ATOM 730 C CA . THR A 1 91 ? -1.941 6.094 -3.149 1.00 95.00 91 THR A CA 1
ATOM 731 C C . THR A 1 91 ? -2.730 6.597 -1.942 1.00 95.00 91 THR A C 1
ATOM 733 O O . THR A 1 91 ? -3.839 6.126 -1.702 1.00 95.00 91 THR A O 1
ATOM 736 N N . PHE A 1 92 ? -2.204 7.577 -1.200 1.00 94.94 92 PHE A N 1
ATOM 737 C CA . PHE A 1 92 ? -2.909 8.160 -0.054 1.00 94.94 92 PHE A CA 1
ATOM 738 C C . PHE A 1 92 ? -4.180 8.901 -0.473 1.00 94.94 92 PHE A C 1
ATOM 740 O O . PHE A 1 92 ? -5.212 8.785 0.189 1.00 94.94 92 PHE A O 1
ATOM 747 N N . PHE A 1 93 ? -4.129 9.622 -1.592 1.00 95.94 93 PHE A N 1
ATOM 748 C CA . PHE A 1 93 ? -5.293 10.309 -2.139 1.00 95.94 93 PHE A CA 1
ATOM 749 C C . PHE A 1 93 ? -6.405 9.321 -2.522 1.00 95.94 93 PHE A C 1
ATOM 751 O O . PHE A 1 93 ? -7.553 9.471 -2.097 1.00 95.94 93 PHE A O 1
ATOM 758 N N . ALA A 1 94 ? -6.058 8.255 -3.249 1.00 95.12 94 ALA A N 1
ATOM 759 C CA . ALA A 1 94 ? -6.989 7.198 -3.625 1.00 95.12 94 ALA A CA 1
ATOM 760 C C . ALA A 1 94 ? -7.524 6.433 -2.402 1.00 95.12 94 ALA A C 1
ATOM 762 O O . ALA A 1 94 ? -8.723 6.161 -2.332 1.00 95.12 94 ALA A O 1
ATOM 763 N N . ALA A 1 95 ? -6.681 6.133 -1.409 1.00 94.62 95 ALA A N 1
ATOM 764 C CA . ALA A 1 95 ? -7.084 5.502 -0.148 1.00 94.62 95 ALA A CA 1
ATOM 765 C C . ALA A 1 95 ? -8.104 6.357 0.627 1.00 94.62 95 ALA A C 1
ATOM 767 O O . ALA A 1 95 ? -9.093 5.837 1.145 1.00 94.62 95 ALA A O 1
ATOM 768 N N . GLY A 1 96 ? -7.918 7.681 0.652 1.00 94.25 96 GLY A N 1
ATOM 769 C CA . GLY A 1 96 ? -8.871 8.617 1.248 1.00 94.25 96 GLY A CA 1
ATOM 770 C C . GLY A 1 96 ? -10.227 8.594 0.541 1.00 94.25 96 GLY A C 1
ATOM 771 O O . GLY A 1 96 ? -11.255 8.385 1.185 1.00 94.25 96 GLY A O 1
ATOM 772 N N . ILE A 1 97 ? -10.234 8.731 -0.790 1.00 95.31 97 ILE A N 1
ATOM 773 C CA . ILE A 1 97 ? -11.469 8.694 -1.593 1.00 95.31 97 ILE A CA 1
ATOM 774 C C . ILE A 1 97 ? -12.194 7.357 -1.421 1.00 95.31 97 ILE A C 1
ATOM 776 O O . ILE A 1 97 ? -13.392 7.329 -1.147 1.00 95.31 97 ILE A O 1
ATOM 780 N N . THR A 1 98 ? -11.478 6.241 -1.546 1.00 94.12 98 THR A N 1
ATOM 781 C CA . THR A 1 98 ? -12.066 4.899 -1.426 1.00 94.12 98 THR A CA 1
ATOM 782 C C . THR A 1 98 ? -12.576 4.617 -0.015 1.00 94.12 98 THR A C 1
ATOM 784 O O . THR A 1 98 ? -13.624 3.994 0.128 1.00 94.12 98 THR A O 1
ATOM 787 N N . THR A 1 99 ? -11.925 5.139 1.028 1.00 94.62 99 THR A N 1
ATOM 788 C CA . THR A 1 99 ? -12.437 5.069 2.406 1.00 94.62 99 THR A CA 1
ATOM 789 C C . THR A 1 99 ? -13.742 5.852 2.557 1.00 94.62 99 THR A C 1
ATOM 791 O O . THR A 1 99 ? -14.697 5.340 3.135 1.00 94.62 99 THR A O 1
ATOM 794 N N . LEU A 1 100 ? -13.840 7.060 1.992 1.00 93.62 100 LEU A N 1
ATOM 795 C CA . LEU A 1 100 ? -15.092 7.828 2.007 1.00 93.62 100 LEU A CA 1
ATOM 796 C C . LEU A 1 100 ? -16.216 7.102 1.251 1.00 93.62 100 LEU A C 1
ATOM 798 O O . LEU A 1 100 ? -17.343 7.035 1.742 1.00 93.62 100 LEU A O 1
ATOM 802 N N . LEU A 1 101 ? -15.906 6.502 0.096 1.00 94.06 101 LEU A N 1
ATOM 803 C CA . LEU A 1 101 ? -16.858 5.689 -0.668 1.00 94.06 101 LEU A CA 1
ATOM 804 C C . LEU A 1 101 ? -17.293 4.426 0.090 1.00 94.06 101 LEU A C 1
ATOM 806 O O . LEU A 1 101 ? -18.461 4.048 0.009 1.00 94.06 101 LEU A O 1
ATOM 810 N N . GLN A 1 102 ? -16.381 3.797 0.840 1.00 93.69 102 GLN A N 1
ATOM 811 C CA . GLN A 1 102 ? -16.643 2.619 1.673 1.00 93.69 102 GLN A CA 1
ATOM 812 C C . GLN A 1 102 ? -17.586 2.934 2.841 1.00 93.69 102 GLN A C 1
ATOM 814 O O . GLN A 1 102 ? -18.481 2.141 3.152 1.00 93.69 102 GLN A O 1
ATOM 819 N N . LEU A 1 103 ? -17.376 4.089 3.476 1.00 91.81 103 LEU A N 1
ATOM 820 C CA . LEU A 1 103 ? -18.181 4.584 4.592 1.00 91.81 103 LEU A CA 1
ATOM 821 C C . LEU A 1 103 ? -19.586 5.008 4.157 1.00 91.81 103 LEU A C 1
ATOM 823 O O . LEU A 1 103 ? -20.503 5.015 4.972 1.00 91.81 103 LEU A O 1
ATOM 827 N N . TRP A 1 104 ? -19.777 5.369 2.889 1.00 89.12 104 TRP A N 1
ATOM 828 C CA . TRP A 1 104 ? -21.066 5.841 2.405 1.00 89.12 104 TRP A CA 1
ATOM 829 C C . TRP A 1 104 ? -22.032 4.662 2.143 1.00 89.12 104 TRP A C 1
ATOM 831 O O . TRP A 1 104 ? -21.768 3.855 1.249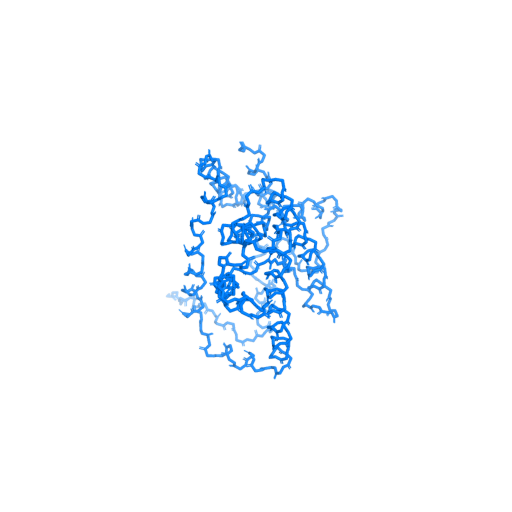 1.00 89.12 104 TRP A O 1
ATOM 841 N N . PRO A 1 105 ? -23.198 4.560 2.822 1.00 85.12 105 PRO A N 1
ATOM 842 C CA . PRO A 1 105 ? -24.065 3.367 2.765 1.00 85.12 105 PRO A CA 1
ATOM 843 C C . PRO A 1 105 ? -24.655 3.022 1.389 1.00 85.12 105 PRO A C 1
ATOM 845 O O . PRO A 1 105 ? -25.112 1.907 1.168 1.00 85.12 105 PRO A O 1
ATOM 848 N N . LYS A 1 106 ? -24.709 3.994 0.470 1.00 86.44 106 LYS A N 1
ATOM 849 C CA . LYS A 1 106 ? -25.237 3.806 -0.894 1.00 86.44 106 LYS A CA 1
ATOM 850 C C . LYS A 1 106 ? -24.215 3.241 -1.885 1.00 86.44 106 LYS A C 1
ATOM 852 O O . LYS A 1 106 ? -24.625 2.658 -2.881 1.00 86.44 106 LYS A O 1
ATOM 857 N N . THR A 1 107 ? -22.922 3.469 -1.661 1.00 84.38 107 THR A N 1
ATOM 858 C CA . THR A 1 107 ? -21.843 3.073 -2.587 1.00 84.38 107 THR A CA 1
ATOM 859 C C . THR A 1 107 ? -20.948 1.989 -2.000 1.00 84.38 107 THR A C 1
ATOM 861 O O . THR A 1 107 ? -20.426 1.167 -2.745 1.00 84.38 107 THR A O 1
ATOM 864 N N . GLY A 1 108 ? -20.774 1.986 -0.679 1.00 87.81 108 GLY A N 1
ATOM 865 C CA . GLY A 1 108 ? -19.993 1.015 0.074 1.00 87.81 108 GLY A CA 1
ATOM 866 C C . GLY A 1 108 ? -20.845 0.253 1.084 1.00 87.81 108 GLY A C 1
ATOM 867 O O . GLY A 1 108 ? -22.063 0.158 0.957 1.00 87.81 108 GLY A O 1
ATOM 868 N N . SER A 1 109 ? -20.198 -0.304 2.109 1.00 87.44 109 SER A N 1
ATOM 869 C CA . SER A 1 109 ? -20.894 -1.108 3.121 1.00 87.44 109 SER A CA 1
ATOM 870 C C . SER A 1 109 ? -21.440 -0.296 4.297 1.00 87.44 109 SER A C 1
ATOM 872 O O . SER A 1 109 ? -22.094 -0.878 5.157 1.00 87.44 109 SER A O 1
ATOM 874 N N . GLY A 1 110 ? -21.104 0.995 4.409 1.00 88.50 110 GLY A N 1
ATOM 875 C CA . GLY A 1 110 ? -21.452 1.805 5.584 1.00 88.50 110 GLY A CA 1
ATOM 876 C C . GLY A 1 110 ? -20.677 1.438 6.855 1.00 88.50 110 GLY A C 1
ATOM 877 O O . GLY A 1 110 ? -21.019 1.893 7.939 1.00 88.50 110 GLY A O 1
ATOM 878 N N . LEU A 1 111 ? -19.649 0.587 6.747 1.00 90.31 111 LEU A N 1
ATOM 879 C CA . LEU A 1 111 ? -18.870 0.112 7.895 1.00 90.31 111 LEU A CA 1
ATOM 880 C C . LEU A 1 111 ? -17.564 0.903 8.022 1.00 90.31 111 LEU A C 1
ATOM 882 O O . LEU A 1 111 ? -17.012 1.296 6.991 1.00 90.31 111 LEU A O 1
ATOM 886 N N . PRO A 1 112 ? -17.025 1.069 9.248 1.00 87.88 112 PRO A N 1
ATOM 887 C CA . PRO A 1 112 ? -15.776 1.781 9.510 1.00 87.88 112 PRO A CA 1
ATOM 888 C C . PRO A 1 112 ? -14.564 0.955 9.055 1.00 87.88 112 PRO A C 1
ATOM 890 O O . PRO A 1 112 ? -13.809 0.413 9.859 1.00 87.88 112 PRO A O 1
ATOM 893 N N . ILE A 1 113 ? -14.410 0.826 7.740 1.00 90.88 113 ILE A N 1
ATOM 894 C CA . ILE A 1 113 ? -13.352 0.074 7.074 1.00 90.88 113 ILE A CA 1
ATOM 895 C C . ILE A 1 113 ? -12.497 1.075 6.309 1.00 90.88 113 ILE A C 1
ATOM 897 O O . ILE A 1 113 ? -12.977 1.736 5.388 1.00 90.88 113 ILE A O 1
ATOM 901 N N . ILE A 1 114 ? -11.226 1.173 6.689 1.00 91.69 114 ILE A N 1
ATOM 902 C CA . ILE A 1 114 ? -10.265 1.997 5.960 1.00 91.69 114 ILE A CA 1
ATOM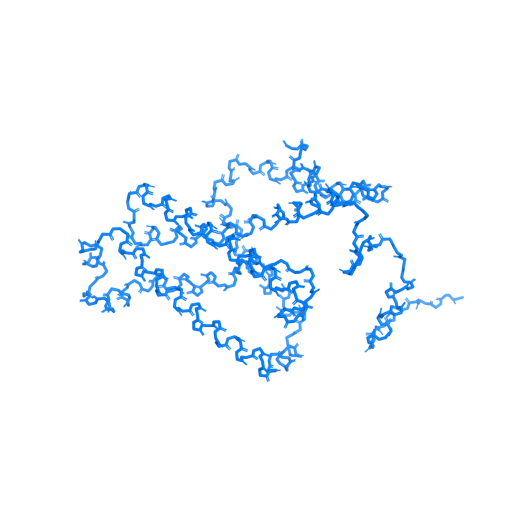 903 C C . ILE A 1 114 ? -9.718 1.207 4.792 1.00 91.69 114 ILE A C 1
ATOM 905 O O . ILE A 1 114 ? -9.274 0.069 4.945 1.00 91.69 114 ILE A O 1
ATOM 909 N N . GLN A 1 115 ? -9.743 1.854 3.638 1.00 92.94 115 GLN A N 1
ATOM 910 C CA . GLN A 1 115 ? -9.185 1.334 2.410 1.00 92.94 115 GLN A CA 1
ATOM 911 C C . GLN A 1 115 ? -7.709 1.709 2.309 1.00 92.94 115 GLN A C 1
ATOM 913 O O . GLN A 1 115 ? -7.288 2.794 2.707 1.00 92.94 115 GLN A O 1
ATOM 918 N N . GLY A 1 116 ? -6.917 0.790 1.775 1.00 89.44 116 GLY A N 1
ATOM 919 C CA . GLY A 1 116 ? -5.487 0.966 1.577 1.00 89.44 116 GLY A CA 1
ATOM 920 C C . GLY A 1 116 ? -4.959 -0.049 0.574 1.00 89.44 116 GLY A C 1
ATOM 921 O O . GLY A 1 116 ? -5.692 -0.914 0.092 1.00 89.44 116 GLY A O 1
ATOM 922 N N . SER A 1 117 ? -3.675 0.056 0.255 1.00 89.38 117 SER A N 1
ATOM 923 C CA . SER A 1 117 ? -3.035 -0.837 -0.706 1.00 89.38 117 SER A CA 1
ATOM 924 C C . SER A 1 117 ? -2.950 -2.268 -0.178 1.00 89.38 117 SER A C 1
ATOM 926 O O . SER A 1 117 ? -2.507 -2.508 0.945 1.00 89.38 117 SER A O 1
ATOM 928 N N . SER A 1 118 ? -3.337 -3.236 -1.008 1.00 88.81 118 SER A N 1
ATOM 929 C CA . SER A 1 118 ? -3.298 -4.651 -0.638 1.00 88.81 118 SER A CA 1
ATOM 930 C C . SER A 1 118 ? -1.958 -5.289 -0.995 1.00 88.81 118 SER A C 1
ATOM 932 O O . SER A 1 118 ? -1.543 -5.320 -2.155 1.00 88.81 118 SER A O 1
ATOM 934 N N . PHE A 1 119 ? -1.305 -5.878 0.007 1.00 87.38 119 PHE A N 1
ATOM 935 C CA . PHE A 1 119 ? -0.056 -6.613 -0.180 1.00 87.38 119 PHE A CA 1
ATOM 936 C C . PHE A 1 119 ? -0.206 -7.875 -1.036 1.00 87.38 119 PHE A C 1
ATOM 938 O O . PHE A 1 119 ? 0.779 -8.352 -1.592 1.00 87.38 119 PHE A O 1
ATOM 945 N N . SER A 1 120 ? -1.421 -8.406 -1.200 1.00 87.69 120 SER A N 1
ATOM 946 C CA . SER A 1 120 ? -1.662 -9.567 -2.064 1.00 87.69 120 SER A CA 1
ATOM 947 C C . SER A 1 120 ? -1.392 -9.271 -3.544 1.00 87.69 120 SER A C 1
ATOM 949 O O . SER A 1 120 ? -1.121 -10.196 -4.304 1.00 87.69 120 SER A O 1
ATOM 951 N N . PHE A 1 121 ? -1.403 -7.995 -3.949 1.00 88.25 121 PHE A N 1
ATOM 952 C CA . PHE A 1 121 ? -1.076 -7.581 -5.316 1.00 88.25 121 PHE A CA 1
ATOM 953 C C . PHE A 1 121 ? 0.424 -7.437 -5.577 1.00 88.25 121 PHE A C 1
ATOM 955 O O . PHE A 1 121 ? 0.820 -7.337 -6.734 1.00 88.25 121 PHE A O 1
ATOM 962 N N . LEU A 1 122 ? 1.274 -7.474 -4.546 1.00 89.8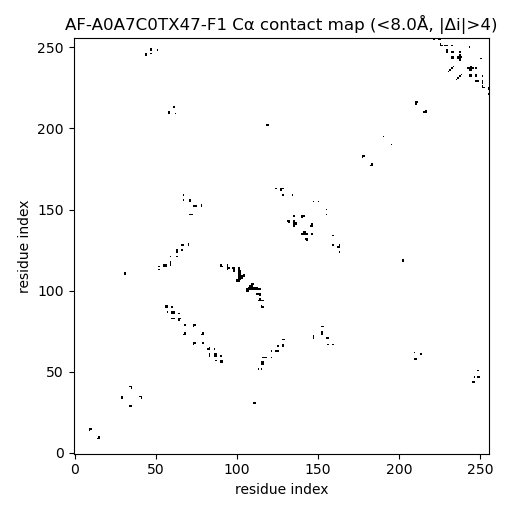8 122 LEU A N 1
ATOM 963 C CA . LEU A 1 122 ? 2.715 -7.301 -4.724 1.00 89.88 122 LEU A CA 1
ATOM 964 C C . LEU A 1 122 ? 3.336 -8.364 -5.636 1.00 89.88 122 LEU A C 1
ATOM 966 O O . LEU A 1 122 ? 4.143 -8.020 -6.490 1.00 89.88 122 LEU A O 1
ATOM 970 N N . GLY A 1 123 ? 2.940 -9.632 -5.492 1.00 90.50 123 GLY A N 1
ATOM 971 C CA . GLY A 1 123 ? 3.426 -10.718 -6.350 1.00 90.50 123 GLY A CA 1
ATOM 972 C C . GLY A 1 123 ? 3.086 -10.493 -7.829 1.00 90.50 123 GLY A C 1
ATOM 973 O O . GLY A 1 123 ? 4.004 -10.381 -8.638 1.00 90.50 123 GLY A O 1
ATOM 974 N N . PRO A 1 124 ? 1.794 -10.358 -8.190 1.00 93.19 124 PRO A N 1
ATOM 975 C CA . PRO A 1 124 ? 1.384 -10.066 -9.564 1.00 93.19 124 PRO A CA 1
ATOM 976 C C . PRO A 1 124 ? 2.010 -8.790 -10.143 1.00 93.19 124 PRO A C 1
ATOM 978 O O . PRO A 1 124 ? 2.477 -8.800 -11.279 1.00 93.19 124 PRO A O 1
ATOM 981 N N . VAL A 1 125 ? 2.070 -7.702 -9.365 1.00 95.06 125 VAL A N 1
ATOM 982 C CA . VAL A 1 125 ? 2.687 -6.437 -9.803 1.00 95.06 125 VAL A CA 1
ATOM 983 C C . VAL A 1 125 ? 4.178 -6.622 -10.072 1.00 95.06 125 VAL A C 1
ATOM 985 O O . VAL A 1 125 ? 4.667 -6.172 -11.107 1.00 95.06 125 VAL A O 1
ATOM 988 N N . TYR A 1 126 ? 4.896 -7.330 -9.197 1.00 94.00 126 TYR A N 1
ATOM 989 C CA . TYR A 1 126 ? 6.302 -7.654 -9.425 1.00 94.00 126 TYR A CA 1
ATOM 990 C C . TYR A 1 126 ? 6.497 -8.475 -10.700 1.00 94.00 126 TYR A C 1
ATOM 992 O O . TYR A 1 126 ? 7.390 -8.169 -11.481 1.00 94.00 126 TYR A O 1
ATOM 1000 N N . SER A 1 127 ? 5.646 -9.474 -10.954 1.00 95.19 127 SER A N 1
ATOM 1001 C CA . SER A 1 127 ? 5.719 -10.277 -12.180 1.00 95.19 127 SER A CA 1
ATOM 1002 C C . SER A 1 127 ? 5.552 -9.436 -13.447 1.00 95.19 127 SER A C 1
ATOM 1004 O O . SER A 1 127 ? 6.253 -9.682 -14.425 1.00 95.19 127 SER A O 1
ATOM 1006 N N . ILE A 1 128 ? 4.678 -8.424 -13.430 1.00 95.88 128 ILE A N 1
ATOM 1007 C CA . ILE A 1 128 ? 4.525 -7.485 -14.553 1.00 95.88 128 ILE A CA 1
ATOM 1008 C C . ILE A 1 128 ? 5.798 -6.650 -14.720 1.00 95.88 128 ILE A C 1
ATOM 1010 O O . ILE A 1 128 ? 6.352 -6.598 -15.812 1.00 95.88 128 ILE A O 1
ATOM 1014 N N . ILE A 1 129 ? 6.301 -6.053 -13.635 1.00 96.12 129 ILE A N 1
ATOM 1015 C CA . ILE A 1 129 ? 7.522 -5.227 -13.653 1.00 96.12 129 ILE A CA 1
ATOM 1016 C C . ILE A 1 129 ? 8.722 -6.034 -14.170 1.00 96.12 129 ILE A C 1
ATOM 1018 O O . ILE A 1 129 ? 9.487 -5.533 -14.992 1.00 96.12 129 ILE A O 1
ATOM 1022 N N . ALA A 1 130 ? 8.859 -7.284 -13.719 1.00 95.19 130 ALA A N 1
ATOM 1023 C CA . ALA A 1 130 ? 9.930 -8.202 -14.093 1.00 95.19 130 ALA A CA 1
ATOM 1024 C C . ALA A 1 130 ? 9.794 -8.769 -15.518 1.00 95.19 130 ALA A C 1
ATOM 1026 O O . ALA A 1 130 ? 10.752 -9.338 -16.036 1.00 95.19 130 ALA A O 1
ATOM 1027 N N . SER A 1 131 ? 8.643 -8.601 -16.178 1.00 94.69 131 SER A N 1
ATOM 1028 C CA . SER A 1 131 ? 8.416 -9.020 -17.570 1.00 94.69 131 SER A CA 1
ATOM 1029 C C . SER A 1 131 ? 9.019 -8.022 -18.570 1.00 94.69 131 SER A C 1
ATOM 1031 O O . SER A 1 131 ? 8.383 -7.623 -19.544 1.00 94.69 131 SER A O 1
ATOM 1033 N N . THR A 1 132 ? 10.265 -7.618 -18.324 1.00 93.62 132 THR A N 1
ATOM 1034 C CA . THR A 1 132 ? 10.964 -6.533 -19.026 1.00 93.62 132 THR A CA 1
ATOM 1035 C C . THR A 1 132 ? 11.091 -6.777 -20.525 1.00 93.62 132 THR A C 1
ATOM 1037 O O . THR A 1 132 ? 10.873 -5.863 -21.312 1.00 93.62 132 THR A O 1
ATOM 1040 N N . LEU A 1 133 ? 11.374 -8.017 -20.936 1.00 92.00 133 LEU A N 1
ATOM 1041 C CA . LEU A 1 133 ? 11.449 -8.392 -22.349 1.00 92.00 133 LEU A CA 1
ATOM 1042 C C . LEU A 1 133 ? 10.101 -8.235 -23.059 1.00 92.00 133 LEU A C 1
ATOM 1044 O O . LEU A 1 133 ? 10.061 -7.752 -24.183 1.00 92.00 133 LEU A O 1
ATOM 1048 N N . ILE A 1 134 ? 9.004 -8.632 -22.407 1.00 93.38 134 ILE A N 1
ATOM 1049 C CA . ILE A 1 134 ? 7.659 -8.544 -22.990 1.00 93.38 134 ILE A CA 1
ATOM 1050 C C . ILE A 1 134 ? 7.280 -7.077 -23.183 1.00 93.38 134 ILE A C 1
ATOM 1052 O O . ILE A 1 134 ? 6.772 -6.715 -24.238 1.00 93.38 134 ILE A O 1
ATOM 1056 N N . ILE A 1 135 ? 7.569 -6.237 -22.186 1.00 93.69 135 ILE A N 1
ATOM 1057 C CA . ILE A 1 135 ? 7.334 -4.793 -22.264 1.00 93.69 135 ILE A CA 1
ATOM 1058 C C . ILE A 1 135 ? 8.198 -4.180 -23.374 1.00 93.69 135 ILE A C 1
ATOM 1060 O O . ILE A 1 135 ? 7.664 -3.504 -24.242 1.00 93.69 135 ILE A O 1
ATOM 1064 N N . ALA A 1 136 ? 9.499 -4.483 -23.423 1.00 93.06 136 ALA A N 1
ATOM 1065 C CA . ALA A 1 136 ? 10.389 -3.978 -24.471 1.00 93.06 136 ALA A CA 1
ATOM 1066 C C . ALA A 1 136 ? 9.915 -4.376 -25.882 1.00 93.06 136 ALA A C 1
ATOM 1068 O O . ALA A 1 136 ? 9.859 -3.531 -26.771 1.00 93.06 136 ALA A O 1
ATOM 1069 N N . GLN A 1 137 ? 9.508 -5.634 -26.075 1.00 93.44 137 GLN A N 1
ATOM 1070 C CA . GLN A 1 137 ? 8.976 -6.117 -27.353 1.00 93.44 137 GLN A CA 1
ATOM 1071 C C . GLN A 1 137 ? 7.639 -5.473 -27.723 1.00 93.44 137 GLN A C 1
ATOM 1073 O O . GLN A 1 137 ? 7.413 -5.188 -28.898 1.00 93.44 137 GLN A O 1
ATOM 1078 N N . ALA A 1 138 ? 6.763 -5.222 -26.747 1.00 93.38 138 ALA A N 1
ATOM 1079 C CA . ALA A 1 138 ? 5.497 -4.528 -26.975 1.00 93.38 138 ALA A CA 1
ATOM 1080 C C . ALA A 1 138 ? 5.708 -3.073 -27.429 1.00 93.38 138 ALA A C 1
ATOM 1082 O O . ALA A 1 138 ? 4.957 -2.584 -28.269 1.00 93.38 138 ALA A O 1
ATOM 1083 N N . GLU A 1 139 ? 6.771 -2.427 -26.946 1.00 93.56 139 GLU A N 1
ATOM 1084 C CA . GLU A 1 139 ? 7.203 -1.095 -27.388 1.00 93.56 139 GLU A CA 1
ATOM 1085 C C . GLU A 1 139 ? 8.050 -1.121 -28.681 1.00 93.56 139 GLU A C 1
ATOM 1087 O O . GLU A 1 139 ? 8.489 -0.078 -29.158 1.00 93.56 139 GLU A O 1
ATOM 1092 N N . GLY A 1 140 ? 8.269 -2.299 -29.283 1.00 92.81 140 GLY A N 1
ATOM 1093 C CA . GLY A 1 140 ? 8.948 -2.456 -30.575 1.00 92.81 140 GLY A CA 1
ATOM 1094 C C . GLY A 1 140 ? 10.462 -2.685 -30.512 1.00 92.81 140 GLY A C 1
ATOM 1095 O O . GLY A 1 140 ? 11.114 -2.668 -31.555 1.00 92.81 140 GLY A O 1
ATOM 1096 N N . TYR A 1 141 ? 11.027 -2.932 -29.329 1.00 93.38 141 TYR A N 1
ATOM 1097 C CA . TYR A 1 141 ? 12.458 -3.184 -29.137 1.00 93.38 141 TYR A CA 1
ATOM 1098 C C . TYR A 1 141 ? 12.780 -4.679 -29.113 1.00 93.38 141 TYR A C 1
ATOM 1100 O O . TYR A 1 141 ? 12.023 -5.502 -28.594 1.00 93.38 141 TYR A O 1
ATOM 1108 N N . SER A 1 142 ? 13.943 -5.051 -29.651 1.00 91.12 142 SER A N 1
ATOM 1109 C CA . SER A 1 142 ? 14.351 -6.459 -29.742 1.00 91.12 142 SER A CA 1
ATOM 1110 C C . SER A 1 142 ? 14.859 -7.019 -28.408 1.00 91.12 142 SER A C 1
ATOM 1112 O O . SER A 1 142 ? 14.751 -8.221 -28.145 1.00 91.12 142 SER A O 1
ATOM 1114 N N . SER A 1 143 ? 15.391 -6.144 -27.552 1.00 93.88 143 SER A N 1
ATOM 1115 C CA . SER A 1 143 ? 15.973 -6.481 -26.256 1.00 93.88 143 SER A CA 1
ATOM 1116 C C . SER A 1 143 ? 15.685 -5.405 -25.209 1.00 93.88 143 SER A C 1
ATOM 1118 O O . SER A 1 143 ? 15.383 -4.254 -25.526 1.00 93.88 143 SER A O 1
ATOM 1120 N N . PHE A 1 144 ? 15.805 -5.779 -23.935 1.00 93.00 144 PHE A N 1
ATOM 1121 C CA . PHE A 1 144 ? 15.628 -4.840 -22.828 1.00 93.00 144 PHE A CA 1
ATOM 1122 C C . PHE A 1 144 ? 16.742 -3.782 -22.755 1.00 93.00 144 PHE A C 1
ATOM 1124 O O . PHE A 1 144 ? 16.488 -2.644 -22.372 1.00 93.00 144 PHE A O 1
ATOM 1131 N N . GLU A 1 145 ? 17.965 -4.138 -23.152 1.00 93.19 145 GLU A N 1
ATOM 1132 C CA . GLU A 1 145 ? 19.099 -3.207 -23.173 1.00 93.19 145 GLU A CA 1
ATOM 1133 C C . GLU A 1 145 ? 18.901 -2.110 -24.220 1.00 93.19 145 GLU A C 1
ATOM 1135 O O . GLU A 1 145 ? 19.140 -0.937 -23.941 1.00 93.19 145 GLU A O 1
ATOM 1140 N N . GLU A 1 146 ? 18.394 -2.480 -25.399 1.00 93.31 146 GLU A N 1
ATOM 1141 C CA . GLU A 1 146 ? 18.041 -1.529 -26.454 1.00 93.31 146 GLU A CA 1
ATOM 1142 C C . GLU A 1 146 ? 16.943 -0.566 -25.988 1.00 93.31 146 GLU A C 1
ATOM 1144 O O . GLU A 1 146 ? 17.065 0.642 -26.174 1.00 93.31 146 GLU A O 1
ATOM 1149 N N . PHE A 1 147 ? 15.916 -1.088 -25.311 1.00 94.31 147 PHE A N 1
ATOM 1150 C CA . PHE A 1 147 ? 14.860 -0.272 -24.715 1.00 94.31 147 PHE A CA 1
ATOM 1151 C C . PHE A 1 147 ? 15.424 0.747 -23.716 1.00 94.31 147 PHE A C 1
ATOM 1153 O O . PHE A 1 147 ? 15.110 1.932 -23.819 1.00 94.31 147 PHE A O 1
ATOM 1160 N N . ILE A 1 148 ? 16.292 0.324 -22.787 1.00 93.81 148 ILE A N 1
ATOM 1161 C CA . ILE A 1 148 ? 16.914 1.236 -21.812 1.00 93.81 148 ILE A CA 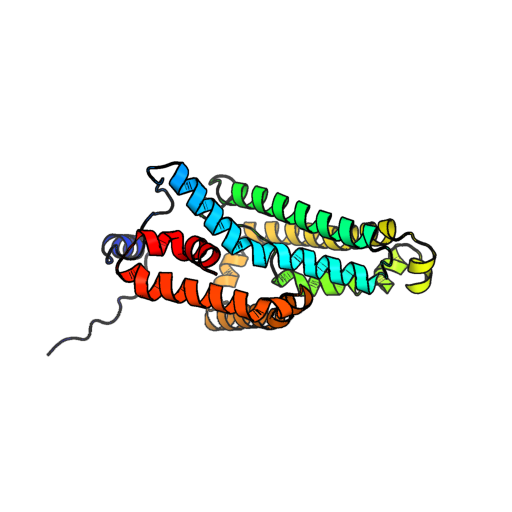1
ATOM 1162 C C . ILE A 1 148 ? 17.775 2.293 -22.509 1.00 93.81 148 ILE A C 1
ATOM 1164 O O . ILE A 1 148 ? 17.718 3.462 -22.138 1.00 93.81 148 ILE A O 1
ATOM 1168 N N . ALA A 1 149 ? 18.563 1.900 -23.510 1.00 92.56 149 ALA A N 1
ATOM 1169 C CA . ALA A 1 149 ? 19.450 2.819 -24.216 1.00 92.56 149 ALA A CA 1
ATOM 1170 C C . ALA A 1 149 ? 18.690 3.853 -25.065 1.00 92.56 149 ALA A C 1
ATOM 1172 O O . ALA A 1 149 ? 19.178 4.966 -25.256 1.00 92.56 149 ALA A O 1
ATOM 1173 N N . ALA A 1 150 ? 17.511 3.493 -25.579 1.00 92.56 150 ALA A N 1
ATOM 1174 C CA . ALA A 1 150 ? 16.725 4.330 -26.480 1.00 92.56 150 ALA A CA 1
ATOM 1175 C C . ALA A 1 150 ? 15.702 5.242 -25.779 1.00 92.56 150 ALA A C 1
ATOM 1177 O O . ALA A 1 150 ? 15.177 6.150 -26.424 1.00 92.56 150 ALA A O 1
ATOM 1178 N N . THR A 1 151 ? 15.389 5.011 -24.500 1.00 92.81 151 THR A N 1
ATOM 1179 C CA . THR A 1 151 ? 14.308 5.714 -23.788 1.00 92.81 151 THR A CA 1
ATOM 1180 C C . THR A 1 151 ? 14.807 6.514 -22.588 1.00 92.81 151 THR A C 1
ATOM 1182 O O . THR A 1 151 ? 15.684 6.093 -21.832 1.00 92.81 151 THR A O 1
ATOM 1185 N N . ASP A 1 152 ? 14.218 7.690 -22.371 1.00 94.25 152 ASP A N 1
ATOM 1186 C CA . ASP A 1 152 ? 14.500 8.490 -21.182 1.00 94.25 152 ASP A CA 1
ATOM 1187 C C . ASP A 1 152 ? 13.918 7.850 -19.907 1.00 94.25 152 ASP A C 1
ATOM 1189 O O . ASP A 1 152 ? 13.041 6.984 -19.944 1.00 94.25 152 ASP A O 1
ATOM 1193 N N . GLU A 1 153 ? 14.439 8.254 -18.746 1.00 93.75 153 GLU A N 1
ATOM 1194 C CA . GLU A 1 153 ? 14.060 7.677 -17.446 1.00 93.75 153 GLU A CA 1
ATOM 1195 C C . GLU A 1 153 ? 12.554 7.805 -17.161 1.00 93.75 153 GLU A C 1
ATOM 1197 O O . GLU A 1 153 ? 11.923 6.872 -16.659 1.00 93.75 153 GLU A O 1
ATOM 1202 N N . TRP A 1 154 ? 11.963 8.952 -17.503 1.00 94.06 154 TRP A N 1
ATOM 1203 C CA . TRP A 1 154 ? 10.557 9.236 -17.229 1.00 94.06 154 TRP A CA 1
ATOM 1204 C C . TRP A 1 154 ? 9.629 8.453 -18.157 1.00 94.06 154 TRP A C 1
ATOM 1206 O O . TRP A 1 154 ? 8.608 7.932 -17.706 1.00 94.06 154 TRP A O 1
ATOM 1216 N N . THR A 1 155 ? 10.004 8.307 -19.424 1.00 93.88 155 THR A N 1
ATOM 1217 C CA . THR A 1 155 ? 9.293 7.465 -20.389 1.00 93.88 155 THR A CA 1
ATOM 1218 C C . THR A 1 155 ? 9.322 5.998 -19.972 1.00 93.88 155 THR A C 1
ATOM 1220 O O . THR A 1 155 ? 8.286 5.338 -19.988 1.00 93.88 155 THR A O 1
ATOM 1223 N N . ARG A 1 156 ? 10.459 5.482 -19.483 1.00 94.25 156 ARG A N 1
ATOM 1224 C CA . ARG A 1 156 ? 10.521 4.118 -18.924 1.00 94.25 156 ARG A CA 1
ATOM 1225 C C . ARG A 1 156 ? 9.524 3.935 -17.781 1.00 94.25 156 ARG A C 1
ATOM 1227 O O . ARG A 1 156 ? 8.774 2.961 -17.754 1.00 94.25 156 ARG A O 1
ATOM 1234 N N . ILE A 1 157 ? 9.485 4.889 -16.853 1.00 94.94 157 ILE A N 1
ATOM 1235 C CA . ILE A 1 157 ? 8.560 4.864 -15.714 1.00 94.94 157 ILE A CA 1
ATOM 1236 C C . ILE A 1 157 ? 7.101 4.899 -16.181 1.00 94.94 157 ILE A C 1
ATOM 1238 O O . ILE A 1 157 ? 6.284 4.121 -15.681 1.00 94.94 157 ILE A O 1
ATOM 1242 N N . SER A 1 158 ? 6.758 5.786 -17.115 1.00 94.75 158 SER A N 1
ATOM 1243 C CA . SER A 1 158 ? 5.378 5.958 -17.575 1.00 94.75 158 SER A CA 1
ATOM 1244 C C . SER A 1 158 ? 4.857 4.712 -18.293 1.00 94.75 158 SER A C 1
ATOM 1246 O O . SER A 1 158 ? 3.757 4.257 -17.974 1.00 94.75 158 SER A O 1
ATOM 1248 N N . ILE A 1 159 ? 5.674 4.100 -19.156 1.00 95.44 159 ILE A N 1
ATOM 1249 C CA . ILE A 1 159 ? 5.361 2.850 -19.861 1.00 95.44 159 ILE A CA 1
ATOM 1250 C C . ILE A 1 159 ? 5.070 1.733 -18.852 1.00 95.44 159 ILE A C 1
ATOM 1252 O O . ILE A 1 159 ? 4.002 1.121 -18.871 1.00 95.44 159 ILE A O 1
ATOM 1256 N N . VAL A 1 160 ? 5.971 1.495 -17.897 1.00 95.38 160 VAL A N 1
ATOM 1257 C CA . VAL A 1 160 ? 5.796 0.419 -16.904 1.00 95.38 160 VAL A CA 1
ATOM 1258 C C . VAL A 1 160 ? 4.572 0.663 -16.030 1.00 95.38 160 VAL A C 1
ATOM 1260 O O . VAL A 1 160 ? 3.793 -0.258 -15.768 1.00 95.38 160 VAL A O 1
ATOM 1263 N N . MET A 1 161 ? 4.357 1.910 -15.607 1.00 95.12 161 MET A N 1
ATOM 1264 C CA . MET A 1 161 ? 3.175 2.280 -14.836 1.00 95.12 161 MET A CA 1
ATOM 1265 C C . MET A 1 161 ? 1.883 2.105 -15.629 1.00 95.12 161 MET A C 1
ATOM 1267 O O . MET A 1 161 ? 0.865 1.755 -15.028 1.00 95.12 161 MET A O 1
ATOM 1271 N N . GLN A 1 162 ? 1.901 2.289 -16.948 1.00 95.44 162 GLN A N 1
ATOM 1272 C CA . GLN A 1 162 ? 0.755 2.021 -17.809 1.00 95.44 162 GLN A CA 1
ATOM 1273 C C . GLN A 1 162 ? 0.410 0.528 -17.829 1.00 95.44 162 GLN A C 1
ATOM 1275 O O . GLN A 1 162 ? -0.759 0.186 -17.645 1.00 95.44 162 GLN A O 1
ATOM 1280 N N . TYR A 1 163 ? 1.395 -0.366 -17.954 1.00 95.81 163 TYR A N 1
ATOM 1281 C CA . TYR A 1 163 ? 1.155 -1.815 -17.886 1.00 95.81 163 TYR A CA 1
ATOM 1282 C C . TYR A 1 163 ? 0.654 -2.256 -16.506 1.00 95.81 163 TYR A C 1
ATOM 1284 O O . TYR A 1 163 ? -0.336 -2.984 -16.410 1.00 95.81 163 TYR A O 1
ATOM 1292 N N . VAL A 1 164 ? 1.285 -1.780 -15.427 1.00 95.50 164 VAL A N 1
ATOM 1293 C CA . VAL A 1 164 ? 0.877 -2.109 -14.050 1.00 95.50 164 VAL A CA 1
ATOM 1294 C C . VAL A 1 164 ? -0.537 -1.601 -13.765 1.00 95.50 164 VAL A C 1
ATOM 1296 O O . VAL A 1 164 ? -1.394 -2.361 -13.316 1.00 95.50 164 VAL A O 1
ATOM 1299 N N . THR A 1 165 ? -0.809 -0.329 -14.056 1.00 94.56 165 THR A N 1
ATOM 1300 C CA . THR A 1 165 ? -2.116 0.285 -13.780 1.00 94.56 165 THR A CA 1
ATOM 1301 C C . THR A 1 165 ? -3.195 -0.286 -14.690 1.00 94.56 165 THR A C 1
ATOM 1303 O O . THR A 1 165 ? -4.300 -0.547 -14.224 1.00 94.56 165 THR A O 1
ATOM 1306 N N . GLY A 1 166 ? -2.884 -0.547 -15.962 1.00 95.12 166 GLY A N 1
ATOM 1307 C CA . GLY A 1 166 ? -3.797 -1.189 -16.906 1.00 95.12 166 GLY A CA 1
ATOM 1308 C C . GLY A 1 166 ? -4.186 -2.600 -16.467 1.00 95.12 166 GLY A C 1
ATOM 1309 O O . GLY A 1 166 ? -5.367 -2.948 -16.492 1.00 95.12 166 GLY A O 1
ATOM 1310 N N . ALA A 1 167 ? -3.226 -3.389 -15.976 1.00 94.88 167 ALA A N 1
ATOM 1311 C CA . ALA A 1 167 ? -3.500 -4.711 -15.423 1.00 94.88 167 ALA A CA 1
ATOM 1312 C C . ALA A 1 167 ? -4.358 -4.640 -14.151 1.00 94.88 167 ALA A C 1
ATOM 1314 O O . ALA A 1 167 ? -5.321 -5.396 -14.022 1.00 94.88 167 ALA A O 1
ATOM 1315 N N . ILE A 1 168 ? -4.059 -3.711 -13.233 1.00 94.19 168 ILE A N 1
ATOM 1316 C CA . ILE A 1 168 ? -4.869 -3.491 -12.022 1.00 94.19 168 ILE A CA 1
ATOM 1317 C C . ILE A 1 168 ? -6.289 -3.053 -12.396 1.00 94.19 168 ILE A C 1
ATOM 1319 O O . ILE A 1 168 ? -7.253 -3.551 -11.816 1.00 94.19 168 ILE A O 1
ATOM 1323 N N . LEU A 1 169 ? -6.443 -2.171 -13.385 1.00 95.38 169 LEU A N 1
ATOM 1324 C CA . LEU A 1 169 ? -7.742 -1.717 -13.878 1.00 95.38 169 LEU A CA 1
ATOM 1325 C C . LEU A 1 169 ? -8.557 -2.892 -14.440 1.00 95.38 169 LEU A C 1
ATOM 1327 O O . LEU A 1 169 ? -9.711 -3.081 -14.057 1.00 95.38 169 LEU A O 1
ATOM 1331 N N . ALA A 1 170 ? -7.949 -3.716 -15.297 1.00 95.19 170 ALA A N 1
ATOM 1332 C CA . ALA A 1 170 ? -8.590 -4.901 -15.861 1.00 95.19 170 ALA A CA 1
ATOM 1333 C C . ALA A 1 170 ? -8.986 -5.913 -14.770 1.00 95.19 170 ALA A C 1
ATOM 1335 O O . ALA A 1 170 ? -10.118 -6.405 -14.758 1.00 95.19 170 ALA A O 1
ATOM 1336 N N . ALA A 1 171 ? -8.091 -6.170 -13.810 1.00 94.31 171 ALA A N 1
ATOM 1337 C CA . ALA A 1 171 ? -8.371 -7.016 -12.652 1.00 94.31 171 ALA A CA 1
ATOM 1338 C C . ALA A 1 171 ? -9.518 -6.458 -11.793 1.00 94.31 171 ALA A C 1
ATOM 1340 O O . ALA A 1 171 ? -10.374 -7.220 -11.352 1.00 94.31 171 ALA A O 1
ATOM 1341 N N . SER A 1 172 ? -9.589 -5.136 -11.619 1.00 93.50 172 SER A N 1
ATOM 1342 C CA . SER A 1 172 ? -10.650 -4.478 -10.848 1.00 93.50 172 SER A CA 1
ATOM 1343 C C . SER A 1 172 ? -12.020 -4.671 -11.495 1.00 93.50 172 SER A C 1
ATOM 1345 O O . SER A 1 172 ? -12.981 -5.006 -10.808 1.00 93.50 172 SER A O 1
ATOM 1347 N N . PHE A 1 173 ? -12.128 -4.524 -12.820 1.00 94.62 173 PHE A N 1
ATOM 1348 C CA . PHE A 1 173 ? -13.383 -4.806 -13.528 1.00 94.62 173 PHE A CA 1
ATOM 1349 C C . PHE A 1 173 ? -13.816 -6.261 -13.357 1.00 94.62 173 PHE A C 1
ATOM 1351 O O . PHE A 1 173 ? -14.988 -6.536 -13.087 1.00 94.62 173 PHE A O 1
ATOM 1358 N N . PHE A 1 174 ? -12.869 -7.191 -13.472 1.00 93.12 174 PHE A N 1
ATOM 1359 C CA . PHE A 1 174 ? -13.133 -8.606 -13.246 1.00 93.12 174 PHE A CA 1
ATOM 1360 C C . PHE A 1 174 ? -13.611 -8.875 -11.810 1.00 93.12 174 PHE A C 1
ATOM 1362 O O . PHE A 1 174 ? -14.605 -9.575 -11.611 1.00 93.12 174 PHE A O 1
ATOM 1369 N N . GLU A 1 175 ? -12.967 -8.271 -10.811 1.00 91.81 175 GLU A N 1
ATOM 1370 C CA . GLU A 1 175 ? -13.345 -8.405 -9.403 1.00 91.81 175 GLU A CA 1
ATOM 1371 C C . GLU A 1 175 ? -14.727 -7.806 -9.111 1.00 91.81 175 GLU A C 1
ATOM 1373 O O . GLU A 1 175 ? -15.518 -8.421 -8.397 1.00 91.81 175 GLU A O 1
ATOM 1378 N N . ILE A 1 176 ? -15.073 -6.668 -9.721 1.00 91.69 176 ILE A N 1
ATOM 1379 C CA . ILE A 1 176 ? -16.411 -6.066 -9.630 1.00 91.69 176 ILE A CA 1
ATOM 1380 C C . ILE A 1 176 ? -17.471 -7.031 -10.175 1.00 91.69 176 ILE A C 1
ATOM 1382 O O . ILE A 1 176 ? -18.470 -7.294 -9.500 1.00 91.69 176 ILE A O 1
ATOM 1386 N N . ILE A 1 177 ? -17.252 -7.603 -11.365 1.00 92.88 177 ILE A N 1
ATOM 1387 C CA . ILE A 1 177 ? -18.180 -8.569 -11.975 1.00 92.88 177 ILE A CA 1
ATOM 1388 C C . ILE A 1 177 ? -18.333 -9.799 -11.073 1.00 92.88 177 ILE A C 1
ATOM 1390 O O . ILE A 1 177 ? -19.455 -10.222 -10.783 1.00 92.88 177 ILE A O 1
ATOM 1394 N N . LEU A 1 178 ? -17.224 -10.351 -10.573 1.00 90.81 178 LEU A N 1
ATOM 1395 C CA . LEU A 1 178 ? -17.256 -11.481 -9.646 1.00 90.81 178 LEU A CA 1
ATOM 1396 C C . LEU A 1 178 ? -17.969 -11.143 -8.330 1.00 90.81 178 LEU A C 1
ATOM 1398 O O . LEU A 1 178 ? -18.729 -11.972 -7.822 1.00 90.81 178 LEU A O 1
ATOM 1402 N N . GLY A 1 179 ? -17.771 -9.938 -7.799 1.00 88.12 179 GLY A N 1
ATOM 1403 C CA . GLY A 1 179 ? -18.431 -9.445 -6.595 1.00 88.12 179 GLY A CA 1
ATOM 1404 C C . GLY A 1 179 ? -19.948 -9.381 -6.762 1.00 88.12 179 GLY A C 1
ATOM 1405 O O . GLY A 1 179 ? -20.677 -9.993 -5.977 1.00 88.12 179 GLY A O 1
ATOM 1406 N N . TYR A 1 180 ? -20.424 -8.725 -7.824 1.00 88.44 180 TYR A N 1
ATOM 1407 C CA . TYR A 1 180 ? -21.857 -8.593 -8.110 1.00 88.44 180 TYR A CA 1
ATOM 1408 C C . TYR A 1 180 ? -22.516 -9.900 -8.565 1.00 88.44 180 TYR A C 1
ATOM 1410 O O . TYR A 1 180 ? -23.704 -10.098 -8.321 1.00 88.44 180 TYR A O 1
ATOM 1418 N N . SER A 1 181 ? -21.763 -10.834 -9.153 1.00 92.44 181 SER A N 1
ATOM 1419 C CA . SER A 1 181 ? -22.289 -12.154 -9.535 1.00 92.44 181 SER A CA 1
ATOM 1420 C C . SER A 1 181 ? -22.709 -13.028 -8.340 1.00 92.44 181 SER A C 1
ATOM 1422 O O . SER A 1 181 ? -23.381 -14.046 -8.514 1.00 92.44 181 SER A O 1
ATOM 1424 N N . GLY A 1 182 ? -22.274 -12.695 -7.117 1.00 88.44 182 GLY A N 1
ATOM 1425 C CA . GLY A 1 182 ? -22.548 -13.476 -5.906 1.00 88.44 182 GLY A CA 1
ATOM 1426 C C . GLY A 1 182 ? -21.792 -14.811 -5.815 1.00 88.44 182 GLY A C 1
ATOM 1427 O O . GLY A 1 182 ? -21.911 -15.517 -4.808 1.00 88.44 182 GLY A O 1
ATOM 1428 N N . ILE A 1 183 ? -20.971 -15.159 -6.816 1.00 90.19 183 ILE A N 1
ATOM 1429 C CA . ILE A 1 183 ? -20.149 -16.381 -6.839 1.00 90.19 183 ILE A CA 1
ATOM 1430 C C . ILE A 1 183 ? -19.217 -16.422 -5.627 1.00 90.19 183 ILE A C 1
ATOM 1432 O O . ILE A 1 183 ? -19.090 -17.461 -4.973 1.00 90.19 183 ILE A O 1
ATOM 1436 N N . MET A 1 184 ? -18.639 -15.277 -5.258 1.00 84.81 184 MET A N 1
ATOM 1437 C CA . MET A 1 184 ? -17.734 -15.187 -4.114 1.00 84.81 184 MET A CA 1
ATOM 1438 C C . MET A 1 184 ? -18.410 -15.596 -2.795 1.00 84.81 184 MET A C 1
ATOM 1440 O O . MET A 1 184 ? -17.782 -16.217 -1.940 1.00 84.81 184 MET A O 1
ATOM 1444 N N . GLY A 1 185 ? -19.713 -15.335 -2.637 1.00 84.06 185 GLY A N 1
ATOM 1445 C CA . GLY A 1 185 ? -20.483 -15.791 -1.476 1.00 84.06 185 GLY A CA 1
ATOM 1446 C C . GLY A 1 185 ? -20.598 -17.318 -1.391 1.00 84.06 185 GLY A C 1
ATOM 1447 O O . GLY A 1 185 ? -20.579 -17.877 -0.295 1.00 84.06 185 GLY A O 1
ATOM 1448 N N . LYS A 1 186 ? -20.660 -18.008 -2.538 1.00 86.69 186 LYS A N 1
ATOM 1449 C CA . LYS A 1 186 ? -20.648 -19.478 -2.603 1.00 86.69 186 LYS A CA 1
ATOM 1450 C C . LYS A 1 186 ? -19.255 -20.030 -2.305 1.00 86.69 186 LYS A C 1
ATOM 1452 O O . LYS A 1 186 ? -19.137 -20.947 -1.498 1.00 86.69 186 LYS A O 1
ATOM 1457 N N . ILE A 1 187 ? -18.209 -19.434 -2.884 1.00 86.75 187 ILE A N 1
ATOM 1458 C CA . ILE A 1 187 ? -16.809 -19.835 -2.662 1.00 86.75 187 ILE A CA 1
ATOM 1459 C C . ILE A 1 187 ? -16.430 -19.709 -1.180 1.00 86.75 187 ILE A C 1
ATOM 1461 O O . ILE A 1 187 ? -15.843 -20.630 -0.616 1.00 86.75 187 ILE A O 1
ATOM 1465 N N . LYS A 1 188 ? -16.837 -18.620 -0.512 1.00 84.06 188 LYS A N 1
ATOM 1466 C CA . LYS A 1 188 ? -16.576 -18.398 0.921 1.00 84.06 188 LYS A CA 1
ATOM 1467 C C . LYS A 1 188 ? -17.110 -19.510 1.835 1.00 84.06 188 LYS A C 1
ATOM 1469 O O . LYS A 1 188 ? -16.620 -19.631 2.949 1.00 84.06 188 LYS A O 1
ATOM 1474 N N . ARG A 1 189 ? -18.061 -20.347 1.391 1.00 84.88 189 ARG A N 1
ATOM 1475 C CA . ARG A 1 189 ? -18.514 -21.519 2.169 1.00 84.88 189 ARG A CA 1
ATOM 1476 C C . ARG A 1 189 ? -17.473 -22.639 2.233 1.00 84.88 189 ARG A C 1
ATOM 1478 O O . ARG A 1 189 ? -17.506 -23.429 3.168 1.00 84.88 189 ARG A O 1
ATOM 1485 N N . TYR A 1 190 ? -16.569 -22.703 1.258 1.00 87.75 190 TYR A N 1
ATOM 1486 C CA . TYR A 1 190 ? -15.496 -23.699 1.191 1.00 87.75 190 TYR A CA 1
ATOM 1487 C C . TYR A 1 190 ? -14.190 -23.193 1.807 1.00 87.75 190 TYR A C 1
ATOM 1489 O O . TYR A 1 190 ? -13.364 -23.985 2.255 1.00 87.75 190 TYR A O 1
ATOM 1497 N N . ILE A 1 191 ? -14.006 -21.873 1.858 1.00 88.12 191 ILE A N 1
ATOM 1498 C CA . ILE A 1 191 ? -12.837 -21.255 2.476 1.00 88.12 191 ILE A CA 1
ATOM 1499 C C . ILE A 1 191 ? -13.070 -21.176 3.990 1.00 88.12 191 ILE A C 1
ATOM 1501 O O . ILE A 1 191 ? -13.815 -20.329 4.480 1.00 88.12 191 ILE A O 1
ATOM 1505 N N . THR A 1 192 ? -12.419 -22.062 4.740 1.00 91.44 192 THR A N 1
ATOM 1506 C CA . THR A 1 192 ? -12.544 -22.109 6.203 1.00 91.44 192 THR A CA 1
ATOM 1507 C C . THR A 1 192 ? -11.485 -21.233 6.886 1.00 91.44 192 THR A C 1
ATOM 1509 O O . THR A 1 192 ? -10.433 -20.958 6.305 1.00 91.44 192 THR A O 1
ATOM 1512 N N . PRO A 1 193 ? -11.687 -20.817 8.152 1.00 88.62 193 PRO A N 1
ATOM 1513 C CA . PRO A 1 193 ? -10.659 -20.097 8.911 1.00 88.62 193 PRO A CA 1
ATOM 1514 C C . PRO A 1 193 ? -9.310 -20.833 8.979 1.00 88.62 193 PRO A C 1
ATOM 1516 O O . PRO A 1 193 ? -8.267 -20.188 9.069 1.00 88.62 193 PRO A O 1
ATOM 1519 N N . VAL A 1 194 ? -9.330 -22.168 8.868 1.00 93.19 194 VAL A N 1
ATOM 1520 C CA . VAL A 1 194 ? -8.140 -23.032 8.851 1.00 93.19 194 VAL A CA 1
ATOM 1521 C C . VAL A 1 194 ? -7.261 -22.776 7.623 1.00 93.19 194 VAL A C 1
ATOM 1523 O O . VAL A 1 194 ? -6.050 -22.919 7.724 1.00 93.19 194 VAL A O 1
ATOM 1526 N N . SER A 1 195 ? -7.825 -22.345 6.489 1.00 91.81 195 SER A N 1
ATOM 1527 C CA . SER A 1 195 ? -7.043 -21.945 5.311 1.00 91.81 195 SER A CA 1
ATOM 1528 C C . SER A 1 195 ? -6.735 -20.445 5.286 1.00 91.81 195 SER A C 1
ATOM 1530 O O . SER A 1 195 ? -5.642 -20.049 4.884 1.00 91.81 195 SER A O 1
ATOM 1532 N N . ILE A 1 196 ? -7.667 -19.595 5.736 1.00 90.62 196 ILE A N 1
ATOM 1533 C CA . ILE A 1 196 ? -7.491 -18.129 5.711 1.00 90.62 196 ILE A CA 1
ATOM 1534 C C . ILE A 1 196 ? -6.367 -17.701 6.650 1.00 90.62 196 ILE A C 1
ATOM 1536 O O . ILE A 1 196 ? -5.496 -16.940 6.238 1.00 90.62 196 ILE A O 1
ATOM 1540 N N . GLY A 1 197 ? -6.369 -18.202 7.890 1.00 93.56 197 GLY A N 1
ATOM 1541 C CA . GLY A 1 197 ? -5.400 -17.813 8.915 1.00 93.56 197 GLY A CA 1
ATOM 1542 C C . GLY A 1 197 ? -3.954 -18.009 8.453 1.00 93.56 197 GLY A C 1
ATOM 1543 O O . GLY A 1 197 ? -3.225 -17.024 8.362 1.00 93.56 197 GLY A O 1
ATOM 1544 N N . PRO A 1 198 ? -3.540 -19.236 8.081 1.00 94.31 198 PRO A N 1
ATOM 1545 C CA . PRO A 1 198 ? -2.195 -19.487 7.572 1.00 94.31 198 PRO A CA 1
ATOM 1546 C C . PRO A 1 198 ? -1.850 -18.673 6.324 1.00 94.31 198 PRO A C 1
ATOM 1548 O O . PRO A 1 198 ? -0.731 -18.181 6.226 1.00 94.31 198 PRO A O 1
ATOM 1551 N N . THR A 1 199 ? -2.797 -18.476 5.400 1.00 91.12 199 THR A N 1
ATOM 1552 C CA . THR A 1 199 ? -2.559 -17.688 4.178 1.00 91.12 199 THR A CA 1
ATOM 1553 C C . THR A 1 199 ? -2.254 -16.227 4.508 1.00 91.12 199 THR A C 1
ATOM 1555 O O . THR A 1 199 ? -1.265 -15.678 4.029 1.00 91.12 199 THR A O 1
ATOM 1558 N N . VAL A 1 200 ? -3.060 -15.600 5.371 1.00 89.69 200 VAL A N 1
ATOM 1559 C CA . VAL A 1 200 ? -2.845 -14.213 5.812 1.00 89.69 200 VAL A CA 1
ATOM 1560 C C . VAL A 1 200 ? -1.542 -14.091 6.607 1.00 89.69 200 VAL A C 1
ATOM 1562 O O . VAL A 1 200 ? -0.783 -13.149 6.387 1.00 89.69 200 VAL A O 1
ATOM 1565 N N . THR A 1 201 ? -1.232 -15.066 7.467 1.00 91.31 201 THR A N 1
ATOM 1566 C CA . THR A 1 201 ? 0.047 -15.117 8.192 1.00 91.31 201 THR A CA 1
ATOM 1567 C C . THR A 1 201 ? 1.231 -15.216 7.235 1.00 91.31 201 THR A C 1
ATOM 1569 O O . THR A 1 201 ? 2.217 -14.512 7.427 1.00 91.31 201 THR A O 1
ATOM 1572 N N . LEU A 1 202 ? 1.144 -16.042 6.187 1.00 89.75 202 LEU A N 1
ATOM 1573 C CA . LEU A 1 202 ? 2.208 -16.179 5.195 1.00 89.75 202 LEU A CA 1
ATOM 1574 C C . LEU A 1 202 ? 2.415 -14.868 4.427 1.00 89.75 202 LEU A C 1
ATOM 1576 O O . LEU A 1 202 ? 3.553 -14.428 4.290 1.00 89.75 202 LEU A O 1
ATOM 1580 N N . ILE A 1 203 ? 1.332 -14.206 4.001 1.00 86.56 203 ILE A N 1
ATOM 1581 C CA . ILE A 1 203 ? 1.407 -12.878 3.373 1.00 86.56 203 ILE A CA 1
ATOM 1582 C C . ILE A 1 203 ? 2.122 -11.902 4.316 1.00 86.56 203 ILE A C 1
ATOM 1584 O O . ILE A 1 203 ? 3.086 -11.261 3.908 1.00 86.56 203 ILE A O 1
ATOM 1588 N N . GLY A 1 204 ? 1.741 -11.850 5.595 1.00 84.19 204 GLY A N 1
ATOM 1589 C CA . GLY A 1 204 ? 2.420 -11.015 6.591 1.00 84.19 204 GLY A CA 1
ATOM 1590 C C . GLY A 1 204 ? 3.908 -11.350 6.764 1.00 84.19 204 GLY A C 1
ATOM 1591 O O . GLY A 1 204 ? 4.748 -10.453 6.761 1.00 84.19 204 GLY A O 1
ATOM 1592 N N . LEU A 1 205 ? 4.259 -12.636 6.854 1.00 86.75 205 LEU A N 1
ATOM 1593 C CA . LEU A 1 205 ? 5.642 -13.097 7.022 1.00 86.75 205 LEU A CA 1
ATOM 1594 C C . LEU A 1 205 ? 6.524 -12.774 5.811 1.00 86.75 205 LEU A C 1
ATOM 1596 O O . LEU A 1 205 ? 7.684 -12.405 5.990 1.00 86.75 205 LEU A O 1
ATOM 1600 N N . THR A 1 206 ? 5.990 -12.852 4.587 1.00 82.44 206 THR A N 1
ATOM 1601 C CA . THR A 1 206 ? 6.753 -12.482 3.379 1.00 82.44 206 THR A CA 1
ATOM 1602 C C . THR A 1 206 ? 7.175 -11.011 3.373 1.00 82.44 206 THR A C 1
ATOM 1604 O O . THR A 1 206 ? 8.186 -10.660 2.767 1.00 82.44 206 THR A O 1
ATOM 1607 N N . LEU A 1 207 ? 6.464 -10.158 4.116 1.00 76.81 207 LEU A N 1
ATOM 1608 C CA . LEU A 1 207 ? 6.729 -8.723 4.216 1.00 76.81 207 LEU A CA 1
ATOM 1609 C C . LEU A 1 207 ? 7.690 -8.359 5.343 1.00 76.81 207 LEU A C 1
ATOM 1611 O O . LEU A 1 207 ? 8.043 -7.192 5.473 1.00 76.81 207 LEU A O 1
ATOM 1615 N N . PHE A 1 208 ? 8.168 -9.324 6.133 1.00 79.44 208 PHE A N 1
ATOM 1616 C CA . PHE A 1 208 ? 9.081 -9.056 7.247 1.00 79.44 208 PHE A CA 1
ATOM 1617 C C . PHE A 1 208 ? 10.352 -8.299 6.817 1.00 79.44 208 PHE A C 1
ATOM 1619 O O . PHE A 1 208 ? 10.918 -7.532 7.591 1.00 79.44 208 PHE A O 1
ATOM 1626 N N . ARG A 1 209 ? 10.787 -8.470 5.561 1.00 75.19 209 ARG A N 1
ATOM 1627 C CA . ARG A 1 209 ? 11.952 -7.767 4.998 1.00 75.19 209 ARG A CA 1
ATOM 1628 C C . ARG A 1 209 ? 11.639 -6.375 4.444 1.00 75.19 209 ARG A C 1
ATOM 1630 O O . ARG A 1 209 ? 12.569 -5.607 4.219 1.00 75.19 209 ARG A O 1
ATOM 1637 N N . ALA A 1 210 ? 10.370 -6.030 4.228 1.00 71.19 210 ALA A N 1
ATOM 1638 C CA . ALA A 1 210 ? 9.995 -4.750 3.633 1.00 71.19 210 ALA A CA 1
ATOM 1639 C C . ALA A 1 210 ? 10.403 -3.531 4.489 1.00 71.19 210 ALA A C 1
ATOM 1641 O O . ALA A 1 210 ? 10.985 -2.608 3.922 1.00 71.19 210 ALA A O 1
ATOM 1642 N N . PRO A 1 211 ? 10.222 -3.516 5.828 1.00 70.06 211 PRO A N 1
ATOM 1643 C CA . PRO A 1 211 ? 10.665 -2.393 6.658 1.00 70.06 211 PRO A CA 1
ATOM 1644 C C . PRO A 1 211 ? 12.179 -2.143 6.596 1.00 70.06 211 PRO A C 1
ATOM 1646 O O . PRO A 1 211 ? 12.617 -0.995 6.606 1.00 70.06 211 PRO A O 1
ATOM 1649 N N . ALA A 1 212 ? 12.994 -3.195 6.463 1.00 68.06 212 ALA A N 1
ATOM 1650 C CA . ALA A 1 212 ? 14.445 -3.054 6.316 1.00 68.06 212 ALA A CA 1
ATOM 1651 C C . ALA A 1 212 ? 14.840 -2.367 4.992 1.00 68.06 212 ALA A C 1
ATOM 1653 O O . ALA A 1 212 ? 15.811 -1.620 4.933 1.00 68.06 212 ALA A O 1
ATOM 1654 N N . ALA A 1 213 ? 14.063 -2.554 3.921 1.00 64.81 213 ALA A N 1
ATOM 1655 C CA . ALA A 1 213 ? 14.276 -1.823 2.670 1.00 64.81 213 ALA A CA 1
ATOM 1656 C C . ALA A 1 213 ? 13.917 -0.326 2.784 1.00 64.81 213 ALA A C 1
ATOM 1658 O O . ALA A 1 213 ? 14.339 0.473 1.953 1.00 64.81 213 ALA A O 1
ATOM 1659 N N . MET A 1 214 ? 13.160 0.057 3.817 1.00 70.69 214 MET A N 1
ATOM 1660 C CA . MET A 1 214 ? 12.750 1.435 4.102 1.00 70.69 214 MET A CA 1
ATOM 1661 C C . MET A 1 214 ? 13.670 2.149 5.107 1.00 70.69 214 MET A C 1
ATOM 1663 O O . MET A 1 214 ? 13.351 3.251 5.542 1.00 70.69 214 MET A O 1
ATOM 1667 N N . GLY A 1 215 ? 14.791 1.538 5.510 1.00 69.75 215 GLY A N 1
ATOM 1668 C CA . GLY A 1 215 ? 15.711 2.136 6.484 1.00 69.75 215 GLY A CA 1
ATOM 1669 C C . GLY A 1 215 ? 15.268 1.990 7.944 1.00 69.75 215 GLY A C 1
ATOM 1670 O O . GLY A 1 215 ? 15.903 2.554 8.832 1.00 69.75 215 GLY A O 1
ATOM 1671 N N . VAL A 1 216 ? 14.218 1.208 8.227 1.00 71.31 216 VAL A N 1
ATOM 1672 C CA . VAL A 1 216 ? 13.704 1.007 9.597 1.00 71.31 216 VAL A CA 1
ATOM 1673 C C . VAL A 1 216 ? 14.722 0.285 10.491 1.00 71.31 216 VAL A C 1
ATOM 1675 O O . VAL A 1 216 ? 14.625 0.368 11.710 1.00 71.31 216 VAL A O 1
ATOM 1678 N N . GLN A 1 217 ? 15.749 -0.364 9.927 1.00 71.38 217 GLN A N 1
ATOM 1679 C CA . GLN A 1 217 ? 16.825 -0.985 10.708 1.00 71.38 217 GLN A CA 1
ATOM 1680 C C . GLN A 1 217 ? 17.568 0.000 11.619 1.00 71.38 217 GLN A C 1
ATOM 1682 O O . GLN A 1 217 ? 18.052 -0.413 12.669 1.00 71.38 217 GLN A O 1
ATOM 1687 N N . TYR A 1 218 ? 17.638 1.283 11.247 1.00 76.94 218 TYR A N 1
ATOM 1688 C CA . TYR A 1 218 ? 18.283 2.312 12.067 1.00 76.94 218 TYR A CA 1
ATOM 1689 C C . TYR A 1 218 ? 17.403 2.775 13.232 1.00 76.94 218 TYR A C 1
ATOM 1691 O O . TYR A 1 218 ? 17.931 3.322 14.191 1.00 76.94 218 TYR A O 1
ATOM 1699 N N . CYS A 1 219 ? 16.092 2.520 13.158 1.00 82.12 219 CYS A N 1
ATOM 1700 C CA . CYS A 1 219 ? 15.097 2.930 14.151 1.00 82.12 219 CYS A CA 1
ATOM 1701 C C . CYS A 1 219 ? 14.349 1.726 14.761 1.00 82.12 219 CYS A C 1
ATOM 1703 O O . CYS A 1 219 ? 13.178 1.807 15.148 1.00 82.12 219 CYS A O 1
ATOM 1705 N N . ALA A 1 220 ? 14.985 0.550 14.758 1.00 82.06 220 ALA A N 1
ATOM 1706 C CA . ALA A 1 220 ? 14.338 -0.697 15.154 1.00 82.06 220 ALA A CA 1
ATOM 1707 C C . ALA A 1 220 ? 14.008 -0.729 16.656 1.00 82.06 220 ALA A C 1
ATOM 1709 O O . ALA A 1 220 ? 13.005 -1.322 17.060 1.00 82.06 220 ALA A O 1
ATOM 1710 N N . TRP A 1 221 ? 14.839 -0.081 17.476 1.00 86.88 221 TRP A N 1
ATOM 1711 C CA . TRP A 1 221 ? 14.638 0.018 18.919 1.00 86.88 221 TRP A CA 1
ATOM 1712 C C . TRP A 1 221 ? 13.416 0.882 19.251 1.00 86.88 221 TRP A C 1
ATOM 1714 O O . TRP A 1 221 ? 12.573 0.491 20.054 1.00 86.88 221 TRP A O 1
ATOM 1724 N N . GLU A 1 222 ? 13.270 2.008 18.565 1.00 85.81 222 GLU A N 1
ATOM 1725 C CA . GLU A 1 222 ? 12.167 2.954 18.685 1.00 85.81 222 GLU A CA 1
ATOM 1726 C C . GLU A 1 222 ? 10.855 2.294 18.258 1.00 85.81 222 GLU A C 1
ATOM 1728 O O . GLU A 1 222 ? 9.864 2.338 18.987 1.00 85.81 222 GLU A O 1
ATOM 1733 N N . ALA A 1 223 ? 10.857 1.584 17.125 1.00 84.44 223 ALA A N 1
ATOM 1734 C CA . ALA A 1 223 ? 9.695 0.823 16.672 1.00 84.44 223 ALA A CA 1
ATOM 1735 C C . ALA A 1 223 ? 9.274 -0.249 17.695 1.00 84.44 223 ALA A C 1
ATOM 1737 O O . ALA A 1 223 ? 8.084 -0.400 17.986 1.00 84.44 223 ALA A O 1
ATOM 1738 N N . PHE A 1 224 ? 10.240 -0.969 18.277 1.00 88.19 224 PHE A N 1
ATOM 1739 C CA . PHE A 1 224 ? 9.973 -1.938 19.340 1.00 88.19 224 PHE A CA 1
ATOM 1740 C C . PHE A 1 224 ? 9.363 -1.273 20.581 1.00 88.19 224 PHE A C 1
ATOM 1742 O O . PHE A 1 224 ? 8.373 -1.780 21.114 1.00 88.19 224 PHE A O 1
ATOM 1749 N N . LEU A 1 225 ? 9.898 -0.126 21.013 1.00 90.62 225 LEU A N 1
ATOM 1750 C CA . LEU A 1 225 ? 9.375 0.626 22.154 1.00 90.62 225 LEU A CA 1
ATOM 1751 C C . LEU A 1 225 ? 7.945 1.119 21.924 1.00 90.62 225 LEU A C 1
ATOM 1753 O O . LEU A 1 225 ? 7.120 0.987 22.828 1.00 90.62 225 LEU A O 1
ATOM 1757 N N . VAL A 1 226 ? 7.624 1.623 20.728 1.00 89.19 226 VAL A N 1
ATOM 1758 C CA . VAL A 1 226 ? 6.256 2.045 20.383 1.00 89.19 226 VAL A CA 1
ATOM 1759 C C . VAL A 1 226 ? 5.300 0.856 20.467 1.00 89.19 226 VAL A C 1
ATOM 1761 O O . VAL A 1 226 ? 4.267 0.927 21.127 1.00 89.19 226 VAL A O 1
ATOM 1764 N N . VAL A 1 227 ? 5.647 -0.286 19.870 1.00 88.50 227 VAL A N 1
ATOM 1765 C CA . VAL A 1 227 ? 4.789 -1.482 19.937 1.00 88.50 227 VAL A CA 1
ATOM 1766 C C . VAL A 1 227 ? 4.618 -1.962 21.383 1.00 88.50 227 VAL A C 1
ATOM 1768 O O . VAL A 1 227 ? 3.499 -2.264 21.806 1.00 88.50 227 VAL A O 1
ATOM 1771 N N . LEU A 1 228 ? 5.700 -1.988 22.165 1.00 92.00 228 LEU A N 1
ATOM 1772 C CA . LEU A 1 228 ? 5.665 -2.365 23.576 1.00 92.00 228 LEU A CA 1
ATOM 1773 C C . LEU A 1 228 ? 4.775 -1.416 24.395 1.00 92.00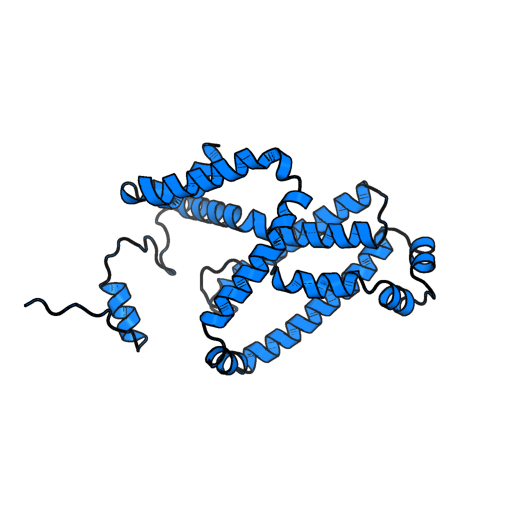 228 LEU A C 1
ATOM 1775 O O . LEU A 1 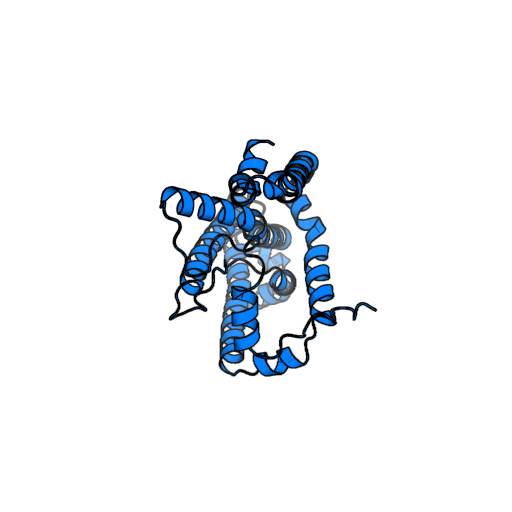228 ? 3.955 -1.883 25.192 1.00 92.00 228 LEU A O 1
ATOM 1779 N N . MET A 1 229 ? 4.885 -0.102 24.179 1.00 89.81 229 MET A N 1
ATOM 1780 C CA . MET A 1 229 ? 4.045 0.883 24.860 1.00 89.81 229 MET A CA 1
ATOM 1781 C C . MET A 1 229 ? 2.579 0.764 24.471 1.00 89.81 229 MET A C 1
ATOM 1783 O O . MET A 1 229 ? 1.732 0.807 25.362 1.00 89.81 229 MET A O 1
ATOM 1787 N N . ILE A 1 230 ? 2.254 0.534 23.196 1.00 88.50 230 ILE A N 1
ATOM 1788 C CA . ILE A 1 230 ? 0.872 0.263 22.775 1.00 88.50 230 ILE A CA 1
ATOM 1789 C C . ILE A 1 230 ? 0.306 -0.927 23.560 1.00 88.50 230 ILE A C 1
ATOM 1791 O O . ILE A 1 230 ? -0.807 -0.845 24.084 1.00 88.50 230 ILE A O 1
ATOM 1795 N N . VAL A 1 231 ? 1.068 -2.020 23.696 1.00 89.25 231 VAL A N 1
ATOM 1796 C CA . VAL A 1 231 ? 0.634 -3.210 24.447 1.00 89.25 231 VAL A CA 1
ATOM 1797 C C . VAL A 1 231 ? 0.424 -2.890 25.927 1.00 89.25 231 VAL A C 1
ATOM 1799 O O . VAL A 1 231 ? -0.610 -3.260 26.481 1.00 89.25 231 VAL A O 1
ATOM 1802 N N . ILE A 1 232 ? 1.347 -2.175 26.572 1.00 88.75 232 ILE A N 1
ATOM 1803 C CA . ILE A 1 232 ? 1.239 -1.814 27.995 1.00 88.75 232 ILE A CA 1
ATOM 1804 C C . ILE A 1 232 ? 0.052 -0.871 28.238 1.00 88.75 232 ILE A C 1
ATOM 1806 O O . ILE A 1 232 ? -0.782 -1.124 29.116 1.00 88.75 232 ILE A O 1
ATOM 1810 N N . LEU A 1 233 ? -0.065 0.192 27.439 1.00 86.81 233 LEU A N 1
ATOM 1811 C CA . LEU A 1 233 ? -1.136 1.180 27.546 1.00 86.81 233 LEU A CA 1
ATOM 1812 C C . LEU A 1 233 ? -2.503 0.548 27.287 1.00 86.81 233 LEU A C 1
ATOM 1814 O O . LEU A 1 233 ? -3.444 0.819 28.029 1.00 86.81 233 LEU A O 1
ATOM 1818 N N . ASN A 1 234 ? -2.616 -0.331 26.291 1.00 84.88 234 ASN A N 1
ATOM 1819 C CA . ASN A 1 234 ? -3.883 -0.966 25.943 1.00 84.88 234 ASN A CA 1
ATOM 1820 C C . ASN A 1 234 ? -4.246 -2.125 26.895 1.00 84.88 234 ASN A C 1
ATOM 1822 O O . ASN A 1 234 ? -5.357 -2.174 27.420 1.00 84.88 234 ASN A O 1
ATOM 1826 N N . GLN A 1 235 ? -3.318 -3.051 27.168 1.00 84.00 235 GLN A N 1
ATOM 1827 C CA . GLN A 1 235 ? -3.619 -4.291 27.901 1.00 84.00 235 GLN A CA 1
ATOM 1828 C C . GLN A 1 235 ? -3.478 -4.193 29.425 1.00 84.00 235 GLN A C 1
ATOM 1830 O O . GLN A 1 235 ? -4.097 -4.995 30.134 1.00 84.00 235 GLN A O 1
ATOM 1835 N N . ILE A 1 236 ? -2.670 -3.267 29.952 1.00 84.69 236 ILE A N 1
ATOM 1836 C CA . ILE A 1 236 ? -2.445 -3.125 31.401 1.00 84.69 236 ILE A CA 1
ATOM 1837 C C . ILE A 1 236 ? -3.203 -1.908 31.923 1.00 84.69 236 ILE A C 1
ATOM 1839 O O . ILE A 1 236 ? -4.097 -2.046 32.759 1.00 84.69 236 ILE A O 1
ATOM 1843 N N . ILE A 1 237 ? -2.889 -0.722 31.400 1.00 80.94 237 ILE A N 1
ATOM 1844 C CA . ILE A 1 237 ? -3.423 0.549 31.912 1.00 80.94 237 ILE A CA 1
ATOM 1845 C C . ILE A 1 237 ? -4.861 0.780 31.422 1.00 80.94 237 ILE A C 1
ATOM 1847 O O . ILE A 1 237 ? -5.724 1.211 32.194 1.00 80.94 237 ILE A O 1
ATOM 1851 N N . GLY A 1 238 ? -5.152 0.401 30.175 1.00 76.31 238 GLY A N 1
ATOM 1852 C CA . GLY A 1 238 ? -6.470 0.509 29.548 1.00 76.31 238 GLY A CA 1
ATOM 1853 C C . GLY A 1 238 ? -7.568 -0.264 30.281 1.00 76.31 238 GLY A C 1
ATOM 1854 O O . GLY A 1 238 ? -8.721 0.155 30.269 1.00 76.31 238 GLY A O 1
ATOM 1855 N N . LYS A 1 239 ? -7.215 -1.313 31.041 1.00 73.00 239 LYS A N 1
ATOM 1856 C CA . LYS A 1 239 ? -8.163 -2.038 31.910 1.00 73.00 239 LYS A CA 1
ATOM 1857 C C . LYS A 1 239 ? -8.757 -1.160 33.016 1.00 73.00 239 LYS A C 1
ATOM 1859 O O . LYS A 1 239 ? -9.858 -1.447 33.485 1.00 73.00 239 LYS A O 1
ATOM 1864 N N . LYS A 1 240 ? -8.028 -0.126 33.458 1.00 74.38 240 LYS A N 1
ATOM 1865 C CA . LYS A 1 240 ? -8.436 0.783 34.541 1.00 74.38 240 LYS A CA 1
ATOM 1866 C C . LYS A 1 240 ? -8.896 2.148 34.022 1.00 74.38 240 LYS A C 1
ATOM 1868 O O . LYS A 1 240 ? -9.805 2.729 34.607 1.00 74.38 240 LYS A O 1
ATOM 1873 N N . PHE A 1 241 ? -8.307 2.645 32.931 1.00 74.88 241 PHE A N 1
ATOM 1874 C CA . PHE A 1 241 ? -8.598 3.973 32.382 1.00 74.88 241 PHE A CA 1
ATOM 1875 C C . PHE A 1 241 ? -9.018 3.914 30.910 1.00 74.88 241 PHE A C 1
ATOM 1877 O O . PHE A 1 241 ? -8.185 3.828 30.009 1.00 74.88 241 PHE A O 1
ATOM 1884 N N . ILE A 1 242 ? -10.320 4.069 30.663 1.00 71.81 242 ILE A N 1
ATOM 1885 C CA . ILE A 1 242 ? -10.909 3.968 29.319 1.00 71.81 242 ILE A CA 1
ATOM 1886 C C . ILE A 1 242 ? -10.345 5.008 28.334 1.00 71.81 242 ILE A C 1
ATOM 1888 O O . ILE A 1 242 ? -10.124 4.703 27.169 1.00 71.81 242 ILE A O 1
ATOM 1892 N N . ARG A 1 243 ? -10.012 6.221 28.804 1.00 73.62 243 ARG A N 1
ATOM 1893 C CA . ARG A 1 243 ? -9.407 7.275 27.966 1.00 73.62 243 ARG A CA 1
ATOM 1894 C C . ARG A 1 243 ? -8.014 6.894 27.460 1.00 73.62 243 ARG A C 1
ATOM 1896 O O . ARG A 1 243 ? -7.672 7.224 26.333 1.00 73.62 243 ARG A O 1
ATOM 1903 N N . VAL A 1 244 ? -7.237 6.171 28.270 1.00 75.94 244 VAL A N 1
ATOM 1904 C CA . VAL A 1 244 ? -5.904 5.683 27.879 1.00 75.94 244 VAL A CA 1
ATOM 1905 C C . VAL A 1 244 ? -6.026 4.568 26.845 1.00 75.94 244 VAL A C 1
ATOM 1907 O O . VAL A 1 244 ? -5.243 4.517 25.905 1.00 75.94 244 VAL A O 1
ATOM 1910 N N . GLN A 1 245 ? -7.042 3.713 26.977 1.00 75.81 245 GLN A N 1
ATOM 1911 C CA . GLN A 1 245 ? -7.314 2.655 26.007 1.00 75.81 245 GLN A CA 1
ATOM 1912 C C . GLN A 1 245 ? -7.631 3.233 24.619 1.00 75.81 245 GLN A C 1
ATOM 1914 O O . GLN A 1 245 ? -7.050 2.805 23.621 1.00 75.81 245 GLN A O 1
ATOM 1919 N N . ILE A 1 246 ? -8.505 4.246 24.576 1.00 78.75 246 ILE A N 1
ATOM 1920 C CA . ILE A 1 246 ? -8.932 4.916 23.342 1.00 78.75 246 ILE A CA 1
ATOM 1921 C C . ILE A 1 246 ? -7.741 5.558 22.618 1.00 78.75 246 ILE A C 1
ATOM 1923 O O . ILE A 1 246 ? -7.641 5.438 21.401 1.00 78.75 246 ILE A O 1
ATOM 1927 N N . PHE A 1 247 ? -6.822 6.178 23.365 1.00 84.56 247 PHE A N 1
ATOM 1928 C CA . PHE A 1 247 ? -5.692 6.932 22.815 1.00 84.56 247 PHE A CA 1
ATOM 1929 C C . PHE A 1 247 ? -4.335 6.222 22.887 1.00 84.56 247 PHE A C 1
ATOM 1931 O O . PHE A 1 247 ? -3.289 6.866 22.817 1.00 84.56 247 PHE A O 1
ATOM 1938 N N . SER A 1 248 ? -4.335 4.898 23.048 1.00 84.38 248 SER A N 1
ATOM 1939 C CA . SER A 1 248 ? -3.122 4.115 23.332 1.00 84.38 248 SER A CA 1
ATOM 1940 C C . SER A 1 248 ? -1.997 4.327 22.313 1.00 84.38 248 SER A C 1
ATOM 1942 O O . SER A 1 248 ? -0.839 4.434 22.704 1.00 84.38 248 SER A O 1
ATOM 1944 N N . ILE A 1 249 ? -2.325 4.456 21.027 1.00 85.69 249 ILE A N 1
ATOM 1945 C CA . ILE A 1 249 ? -1.336 4.663 19.960 1.00 85.69 249 ILE A CA 1
ATOM 1946 C C . ILE A 1 249 ? -0.793 6.090 19.950 1.00 85.69 249 ILE A C 1
ATOM 1948 O O . ILE A 1 249 ? 0.420 6.261 19.915 1.00 85.69 249 ILE A O 1
ATOM 1952 N N . LEU A 1 250 ? -1.656 7.110 20.035 1.00 87.31 250 LEU A N 1
ATOM 1953 C CA . LEU A 1 250 ? -1.194 8.502 20.106 1.00 87.31 250 LEU A CA 1
ATOM 1954 C C . LEU A 1 250 ? -0.306 8.726 21.332 1.00 87.31 250 LEU A C 1
ATOM 1956 O O . LEU A 1 250 ? 0.775 9.293 21.216 1.00 87.31 250 LEU A O 1
ATOM 1960 N N . MET A 1 251 ? -0.729 8.220 22.492 1.00 87.06 251 MET A N 1
ATOM 1961 C CA . MET A 1 251 ? 0.060 8.288 23.721 1.00 87.06 251 MET A CA 1
ATOM 1962 C C . MET A 1 251 ? 1.395 7.560 23.569 1.00 87.06 251 MET A C 1
ATOM 1964 O O . MET A 1 251 ? 2.416 8.078 23.999 1.00 87.06 251 MET A O 1
ATOM 1968 N N . SER A 1 252 ? 1.406 6.389 22.929 1.00 87.75 252 SER A N 1
ATOM 1969 C CA . SER A 1 252 ? 2.643 5.649 22.697 1.00 87.75 252 SER A CA 1
ATOM 1970 C C . SER A 1 252 ? 3.634 6.404 21.814 1.00 87.75 252 SER A C 1
ATOM 1972 O O . SER A 1 252 ? 4.823 6.351 22.097 1.00 87.75 252 SER A O 1
ATOM 1974 N N . ILE A 1 253 ? 3.167 7.068 20.756 1.00 86.62 253 ILE A N 1
ATOM 1975 C CA . ILE A 1 253 ? 4.028 7.830 19.837 1.00 86.62 253 ILE A CA 1
ATOM 1976 C C . ILE A 1 253 ? 4.572 9.097 20.511 1.00 86.62 253 ILE A C 1
ATOM 1978 O O . ILE A 1 253 ? 5.655 9.540 20.180 1.00 86.62 253 ILE A O 1
ATOM 1982 N N . ILE A 1 254 ? 3.830 9.690 21.450 1.00 88.44 254 ILE A N 1
ATOM 1983 C CA . ILE A 1 254 ? 4.285 10.878 22.192 1.00 88.44 254 ILE A CA 1
ATOM 1984 C C . ILE A 1 254 ? 5.320 10.515 23.269 1.00 88.44 254 ILE A C 1
ATOM 1986 O O . ILE A 1 254 ? 6.152 11.343 23.624 1.00 88.44 254 ILE A O 1
ATOM 1990 N N . ILE A 1 255 ? 5.225 9.311 23.842 1.00 88.81 255 ILE A N 1
ATOM 1991 C CA . ILE A 1 255 ? 6.102 8.861 24.933 1.00 88.81 255 ILE A CA 1
ATOM 1992 C C . ILE A 1 255 ? 7.486 8.436 24.427 1.00 88.81 255 ILE A C 1
ATOM 1994 O O . ILE A 1 255 ? 8.460 8.619 25.157 1.00 88.81 255 ILE A O 1
ATOM 1998 N N . 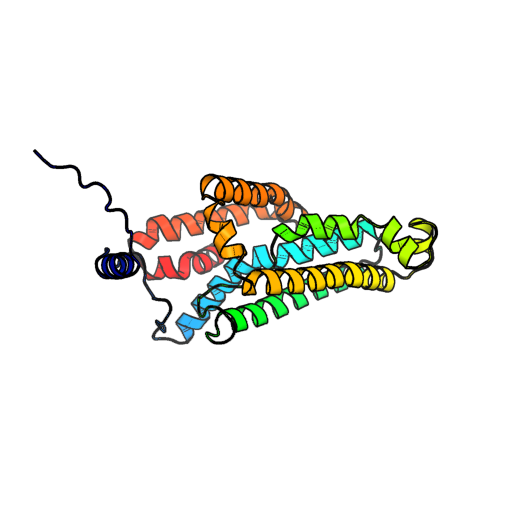VAL A 1 256 ? 7.549 7.815 23.246 1.00 86.25 256 VAL A N 1
ATOM 1999 C CA . VAL A 1 256 ? 8.788 7.311 22.627 1.00 86.25 256 VAL A CA 1
ATOM 2000 C C . VAL A 1 256 ? 9.415 8.397 21.770 1.00 86.25 256 VAL A C 1
ATOM 2002 O O . VAL A 1 256 ? 10.630 8.625 21.945 1.00 86.25 256 VAL A O 1
#

Solvent-accessible surface area (backbone atoms only — not comparable to full-atom values): 14692 Å² total; per-residue (Å²): 136,83,79,80,83,68,84,78,80,76,86,47,73,66,55,45,53,49,47,67,68,69,43,80,76,85,80,61,92,66,61,94,88,56,75,68,95,42,70,68,58,48,51,52,53,51,51,44,53,48,60,67,48,43,63,60,45,48,46,52,36,51,52,53,40,51,50,51,36,64,74,66,64,51,77,54,66,66,60,53,51,52,53,36,52,49,44,39,50,51,51,54,52,51,22,51,54,48,21,56,41,26,43,34,67,90,81,32,80,46,44,102,52,84,47,63,68,62,72,82,49,49,62,63,50,47,54,57,68,69,38,44,57,61,53,20,43,74,75,71,29,98,38,49,67,56,37,55,74,75,46,56,67,65,57,53,50,52,55,53,48,48,55,50,50,51,50,51,51,54,51,47,55,53,49,51,53,44,58,76,67,46,55,57,68,59,50,52,76,73,60,44,70,83,57,50,51,59,51,55,49,48,58,55,58,72,46,67,60,52,52,56,77,70,56,40,70,82,46,46,68,58,54,50,49,31,55,50,38,28,48,44,32,39,72,59,49,19,77,79,34,64,71,47,36,77,40,16,60,58,53,20,64,71,72,103

Secondary structure (DSSP, 8-state):
-------PPP-SHHHHHHHHHHS-TTS-SS-TTPPPS-HHHHHHHHHHHHHHHHHHHHHHHHHHHHHHHHHTT---HHHHHHHHHHHHHHHHHHHHHHHHHHHSTTTS-SS-------GGGHHHHHHHHH-HHHHHHHTT-SSHHHHHHHS-HHHHHHHHHHHHHHHHHHHHHHHHHHHHTTHHHHHTTT--HHHHHHHHHHHHHHGGGHHHHTTGGGGHHHHHHHHHHHHHIIIIITTT-HHHHHTHHHHHHHH-